Protein AF-0000000066310582 (afdb_homodimer)

Foldseek 3Di:
DEKDFPQAAFPAARDQCCAAPDPPRNHVVKATKMFDDPADPLFAWKKKWKWWCPAPPVRGWTFWIKWLHGRPDGIDHIRNQVPPDDDDPPIAFAAIPVGFGGGGGDDHDPPDKIKIKIKMFGFNDNGDPDHRHDYPVNVVVVSVVTTPDMDIGIHMYD/DDKDFPQAAFPAARDQCCAAPDPPRNHVVKATKMFDDPADPLFAWKKKWKWWCPAPPVRGWTFWIKWLHGRPDGIDHIRNQVPPDDDDPPIAFAAIPVGAGGGGGDDHDPPDKIKIKIKMFGFNDNGDPDHRHDYPVNVVVVSVVTTPDMDIGIHMYD

Radius of gyration: 20.2 Å; Cα contacts (8 Å, |Δi|>4): 880; chains: 2; bounding box: 46×55×43 Å

Nearest PDB structures (foldseek):
  1fjj-assembly1_A-2  TM=1.002E+00  e=4.224E-30  Escherichia coli
  1vi3-assembly1_A  TM=1.002E+00  e=8.107E-30  Escherichia coli
  1fux-assembly1_B  TM=9.644E-01  e=1.696E-20  Escherichia coli
  4beg-assembly1_A  TM=9.653E-01  e=6.332E-18  Mycobacterium tuberculosis H37Rv
  2evv-assembly2_D  TM=7.216E-01  e=2.458E-09  Helicobacter pylori 26695

Structure (mmCIF, N/CA/C/O backbone):
data_AF-0000000066310582-model_v1
#
loop_
_entity.id
_entity.type
_entity.pdbx_description
1 polymer 'UPF0098 protein YbhB'
#
loop_
_atom_site.group_PDB
_atom_site.id
_atom_site.type_symbol
_atom_site.label_atom_id
_atom_site.label_alt_id
_atom_site.label_comp_id
_atom_site.label_asym_id
_atom_site.label_entity_id
_atom_site.label_seq_id
_atom_site.pdbx_PDB_ins_code
_atom_site.Cartn_x
_atom_site.Cartn_y
_atom_site.Cartn_z
_atom_site.occupancy
_atom_site.B_iso_or_equiv
_atom_site.auth_seq_id
_atom_site.auth_comp_id
_atom_site.auth_asym_id
_atom_site.auth_atom_id
_atom_site.pdbx_PDB_model_num
ATOM 1 N N . MET A 1 1 ? 2.07 -17.312 -19.969 1 97.5 1 MET A N 1
ATOM 2 C CA . MET A 1 1 ? 1.484 -17.891 -18.766 1 97.5 1 MET A CA 1
ATOM 3 C C . MET A 1 1 ? -0.035 -17.766 -18.781 1 97.5 1 MET A C 1
ATOM 5 O O . MET A 1 1 ? -0.573 -16.781 -19.312 1 97.5 1 MET A O 1
ATOM 9 N N . LYS A 1 2 ? -0.68 -18.766 -18.297 1 98.19 2 LYS A N 1
ATOM 10 C CA . LYS A 1 2 ? -2.139 -18.797 -18.25 1 98.19 2 LYS A CA 1
ATOM 11 C C . LYS A 1 2 ? -2.629 -19.047 -16.828 1 98.19 2 LYS A C 1
ATOM 13 O O . LYS A 1 2 ? -2.129 -19.938 -16.141 1 98.19 2 LYS A O 1
ATOM 18 N N . LEU A 1 3 ? -3.59 -18.281 -16.391 1 98.88 3 LEU A N 1
ATOM 19 C CA . LEU A 1 3 ? -4.227 -18.438 -15.094 1 98.88 3 LEU A CA 1
ATOM 20 C C . LEU A 1 3 ? -5.703 -18.781 -15.242 1 98.88 3 LEU A C 1
ATOM 22 O O . LEU A 1 3 ? -6.43 -18.109 -15.977 1 98.88 3 LEU A O 1
ATOM 26 N N . ILE A 1 4 ? -6.09 -19.828 -14.641 1 98.75 4 ILE A N 1
ATOM 27 C CA . ILE A 1 4 ? -7.492 -20.234 -14.648 1 98.75 4 ILE A CA 1
ATOM 28 C C . ILE A 1 4 ? -7.965 -20.484 -13.219 1 98.75 4 ILE A C 1
ATOM 30 O O . ILE A 1 4 ? -7.152 -20.547 -12.289 1 98.75 4 ILE A O 1
ATOM 34 N N . SER A 1 5 ? -9.242 -20.641 -13.047 1 98.88 5 SER A N 1
ATOM 35 C CA . SER A 1 5 ? -9.852 -20.891 -11.742 1 98.88 5 SER A CA 1
ATOM 36 C C . SER A 1 5 ? -11.156 -21.656 -11.891 1 98.88 5 SER A C 1
ATOM 38 O O . SER A 1 5 ? -11.898 -21.453 -12.852 1 98.88 5 SER A O 1
ATOM 40 N N . ASN A 1 6 ? -11.375 -22.484 -10.953 1 98.69 6 ASN A N 1
ATOM 41 C CA . ASN A 1 6 ? -12.68 -23.141 -10.883 1 98.69 6 ASN A CA 1
ATOM 42 C C . ASN A 1 6 ? -13.742 -22.188 -10.32 1 98.69 6 ASN A C 1
ATOM 44 O O . ASN A 1 6 ? -14.938 -22.469 -10.422 1 98.69 6 ASN A O 1
ATOM 48 N N . ASP A 1 7 ? -13.32 -21.094 -9.719 1 98.81 7 ASP A N 1
ATOM 49 C CA . ASP A 1 7 ? -14.219 -20.203 -8.984 1 98.81 7 ASP A CA 1
ATOM 50 C C . ASP A 1 7 ? -14.43 -18.891 -9.734 1 98.81 7 ASP A C 1
ATOM 52 O O . ASP A 1 7 ? -15.477 -18.25 -9.609 1 98.81 7 ASP A O 1
ATOM 56 N N . LEU A 1 8 ? -13.422 -18.484 -10.461 1 98.88 8 LEU A N 1
ATOM 57 C CA . LEU A 1 8 ? -13.398 -17.141 -11.031 1 98.88 8 LEU A CA 1
ATOM 58 C C . LEU A 1 8 ? -13.391 -17.203 -12.562 1 98.88 8 LEU A C 1
ATOM 60 O O . LEU A 1 8 ? -12.836 -18.125 -13.148 1 98.88 8 LEU A O 1
ATOM 64 N N . ARG A 1 9 ? -14 -16.234 -13.195 1 98.25 9 ARG A N 1
ATOM 65 C CA . ARG A 1 9 ? -13.898 -15.938 -14.617 1 98.25 9 ARG A CA 1
ATOM 66 C C . ARG A 1 9 ? -13.547 -14.469 -14.836 1 98.25 9 ARG A C 1
ATOM 68 O O . ARG A 1 9 ? -14.117 -13.586 -14.188 1 98.25 9 ARG A O 1
ATOM 75 N N . ASP A 1 10 ? -12.633 -14.273 -15.727 1 98.56 10 ASP A N 1
ATOM 76 C CA . ASP A 1 10 ? -12.148 -12.922 -15.969 1 98.56 10 ASP A CA 1
ATOM 77 C C . ASP A 1 10 ? -13.289 -11.992 -16.375 1 98.56 10 ASP A C 1
ATOM 79 O O . ASP A 1 10 ? -14.039 -12.281 -17.312 1 98.56 10 ASP A O 1
ATOM 83 N N . GLY A 1 11 ? -13.438 -10.961 -15.625 1 98.5 11 GLY A N 1
ATOM 84 C CA . GLY A 1 11 ? -14.438 -9.953 -15.914 1 98.5 11 GLY A CA 1
ATOM 85 C C . GLY A 1 11 ? -15.766 -10.211 -15.227 1 98.5 11 GLY A C 1
ATOM 86 O O . GLY A 1 11 ? -16.641 -9.352 -15.211 1 98.5 11 GLY A O 1
ATOM 87 N N . ASP A 1 12 ? -15.938 -11.359 -14.648 1 98.69 12 ASP A N 1
ATOM 88 C CA . ASP A 1 12 ? -17.219 -11.734 -14.047 1 98.69 12 ASP A CA 1
ATOM 89 C C . ASP A 1 12 ? -17.281 -11.289 -12.594 1 98.69 12 ASP A C 1
ATOM 91 O O . ASP A 1 12 ? -16.297 -10.805 -12.031 1 98.69 12 ASP A O 1
ATOM 95 N N . LYS A 1 13 ? -18.5 -11.438 -12.047 1 98.69 13 LYS A N 1
ATOM 96 C CA . LYS A 1 13 ? -18.719 -11.117 -10.641 1 98.69 13 LYS A CA 1
ATOM 97 C C . LYS A 1 13 ? -17.984 -12.094 -9.727 1 98.69 13 LYS A C 1
ATOM 99 O O . LYS A 1 13 ? -17.984 -13.305 -9.977 1 98.69 13 LYS A O 1
ATOM 104 N N . LEU A 1 14 ? -17.344 -11.562 -8.758 1 98.88 14 LEU A N 1
ATOM 105 C CA . LEU A 1 14 ? -16.75 -12.391 -7.707 1 98.88 14 LEU A CA 1
ATOM 106 C C . LEU A 1 14 ? -17.828 -13.156 -6.945 1 98.88 14 LEU A C 1
ATOM 108 O O . LEU A 1 14 ? -18.75 -12.555 -6.402 1 98.88 14 LEU A O 1
ATOM 112 N N . PRO A 1 15 ? -17.719 -14.484 -6.922 1 98.75 15 PRO A N 1
ATOM 113 C CA . PRO A 1 15 ? -18.688 -15.25 -6.145 1 98.75 15 PRO A CA 1
ATOM 114 C C . PRO A 1 15 ? -18.719 -14.844 -4.672 1 98.75 15 PRO A C 1
ATOM 116 O O . PRO A 1 15 ? -17.672 -14.523 -4.098 1 98.75 15 PRO A O 1
ATOM 119 N N . HIS A 1 16 ? -19.891 -14.938 -4.051 1 98.5 16 HIS A N 1
ATOM 120 C CA . HIS A 1 16 ? -20.125 -14.492 -2.68 1 98.5 16 HIS A CA 1
ATOM 121 C C . HIS A 1 16 ? -19.219 -15.242 -1.701 1 98.5 16 HIS A C 1
ATOM 123 O O . HIS A 1 16 ? -18.828 -14.703 -0.667 1 98.5 16 HIS A O 1
ATOM 129 N N . ARG A 1 17 ? -18.875 -16.438 -2.014 1 98.44 17 ARG A N 1
ATOM 130 C CA . ARG A 1 17 ? -18.016 -17.266 -1.194 1 98.44 17 ARG A CA 1
ATOM 131 C C . ARG A 1 17 ? -16.672 -16.594 -0.947 1 98.44 17 ARG A C 1
ATOM 133 O O . ARG A 1 17 ? -16.031 -16.828 0.08 1 98.44 17 ARG A O 1
ATOM 140 N N . HIS A 1 18 ? -16.219 -15.711 -1.851 1 98.88 18 HIS A N 1
ATOM 141 C CA . HIS A 1 18 ? -14.891 -15.102 -1.791 1 98.88 18 HIS A CA 1
ATOM 142 C C . HIS A 1 18 ? -14.977 -13.656 -1.3 1 98.88 18 HIS A C 1
ATOM 144 O O . HIS A 1 18 ? -13.977 -12.93 -1.321 1 98.88 18 HIS A O 1
ATOM 150 N N . VAL A 1 19 ? -16.156 -13.234 -0.85 1 98.81 19 VAL A N 1
ATOM 151 C CA . VAL A 1 19 ? -16.406 -11.914 -0.284 1 98.81 19 VAL A CA 1
ATOM 152 C C . VAL A 1 19 ? -16.078 -11.922 1.206 1 98.81 19 VAL A C 1
ATOM 154 O O . VAL A 1 19 ? -16.188 -12.953 1.871 1 98.81 19 VAL A O 1
ATOM 157 N N . PHE A 1 20 ? -15.68 -10.797 1.682 1 98.56 20 PHE A N 1
ATOM 158 C CA . PHE A 1 20 ? -15.289 -10.617 3.076 1 98.56 20 PHE A CA 1
ATOM 159 C C . PHE A 1 20 ? -16.453 -10.953 4.008 1 98.56 20 PHE A C 1
ATOM 161 O O . PHE A 1 20 ? -17.609 -10.836 3.627 1 98.56 20 PHE A O 1
ATOM 168 N N . ASN A 1 21 ? -16.062 -11.438 5.219 1 97.88 21 ASN A N 1
ATOM 169 C CA . ASN A 1 21 ? -17.016 -11.641 6.305 1 97.88 21 ASN A CA 1
ATOM 170 C C . ASN A 1 21 ? -16.797 -10.641 7.434 1 97.88 21 ASN A C 1
ATOM 172 O O . ASN A 1 21 ? -16.031 -10.898 8.367 1 97.88 21 ASN A O 1
ATOM 176 N N . GLY A 1 22 ? -17.484 -9.531 7.418 1 95.38 22 GLY A N 1
ATOM 177 C CA . GLY A 1 22 ? -17.328 -8.445 8.367 1 95.38 22 GLY A CA 1
ATOM 178 C C . GLY A 1 22 ? -17.609 -7.082 7.766 1 95.38 22 GLY A C 1
ATOM 179 O O . GLY A 1 22 ? -17.766 -6.957 6.547 1 95.38 22 GLY A O 1
ATOM 180 N N . MET A 1 23 ? -17.688 -6.086 8.633 1 91.56 23 MET A N 1
ATOM 181 C CA . MET A 1 23 ? -17.906 -4.711 8.203 1 91.56 23 MET A CA 1
ATOM 182 C C . MET A 1 23 ? -19.172 -4.594 7.355 1 91.56 23 MET A C 1
ATOM 184 O O . MET A 1 23 ? -19.172 -3.902 6.336 1 91.56 23 MET A O 1
ATOM 188 N N . GLY A 1 24 ? -20.125 -5.434 7.59 1 94.12 24 GLY A N 1
ATOM 189 C CA . GLY A 1 24 ? -21.391 -5.391 6.887 1 94.12 24 GLY A CA 1
ATOM 190 C C . GLY A 1 24 ? -21.5 -6.418 5.773 1 94.12 24 GLY A C 1
ATOM 191 O O . GLY A 1 24 ? -22.562 -6.582 5.168 1 94.12 24 GLY A O 1
ATOM 192 N N . TYR A 1 25 ? -20.406 -7.09 5.48 1 97.38 25 TYR A N 1
ATOM 193 C CA . TYR A 1 25 ? -20.406 -8.141 4.477 1 97.38 25 TYR A CA 1
ATOM 194 C C . TYR A 1 25 ? -20.531 -9.516 5.125 1 97.38 25 TYR A C 1
ATOM 196 O O . TYR A 1 25 ? -20.141 -9.703 6.277 1 97.38 25 TYR A O 1
ATOM 204 N N . ASP A 1 26 ? -21.109 -10.422 4.363 1 97.81 26 ASP A N 1
ATOM 205 C CA . ASP A 1 26 ? -21.422 -11.719 4.949 1 97.81 26 ASP A CA 1
ATOM 206 C C . ASP A 1 26 ? -20.938 -12.867 4.062 1 97.81 26 ASP A C 1
ATOM 208 O O . ASP A 1 26 ? -21.562 -13.922 4.004 1 97.81 26 ASP A O 1
ATOM 212 N N . GLY A 1 27 ? -19.875 -12.672 3.285 1 98.44 27 GLY A N 1
ATOM 213 C CA . GLY A 1 27 ? -19.297 -13.75 2.508 1 98.44 27 GLY A CA 1
ATOM 214 C C . GLY A 1 27 ? -18.609 -14.805 3.363 1 98.44 27 GLY A C 1
ATOM 215 O O . GLY A 1 27 ? -18.594 -14.695 4.59 1 98.44 27 GLY A O 1
ATOM 216 N N . ASP A 1 28 ? -18.031 -15.805 2.775 1 98.62 28 ASP A N 1
ATOM 217 C CA . ASP A 1 28 ? -17.344 -16.859 3.504 1 98.62 28 ASP A CA 1
ATOM 218 C C . ASP A 1 28 ? -15.867 -16.531 3.695 1 98.62 28 ASP A C 1
ATOM 220 O O . ASP A 1 28 ? -15.164 -17.203 4.445 1 98.62 28 ASP A O 1
ATOM 224 N N . ASN A 1 29 ? -15.383 -15.484 3.004 1 98.75 29 ASN A N 1
ATOM 225 C CA . ASN A 1 29 ? -14 -15.023 3.104 1 98.75 29 ASN A CA 1
ATOM 226 C C . ASN A 1 29 ? -13.016 -16.141 2.746 1 98.75 29 ASN A C 1
ATOM 228 O O . ASN A 1 29 ? -11.992 -16.297 3.408 1 98.75 29 ASN A O 1
ATOM 232 N N . ILE A 1 30 ? -13.328 -16.906 1.741 1 98.69 30 ILE A N 1
ATOM 233 C CA . ILE A 1 30 ? -12.508 -18.016 1.304 1 98.69 30 ILE A CA 1
ATOM 234 C C . ILE A 1 30 ? -11.734 -17.641 0.046 1 98.69 30 ILE A C 1
ATOM 236 O O . ILE A 1 30 ? -12.312 -17.125 -0.915 1 98.69 30 ILE A O 1
ATOM 240 N N . SER A 1 31 ? -10.398 -17.828 0.095 1 98.94 31 SER A N 1
ATOM 241 C CA . SER A 1 31 ? -9.625 -17.531 -1.106 1 98.94 31 SER A CA 1
ATOM 242 C C . SER A 1 31 ? -10.016 -18.469 -2.254 1 98.94 31 SER A C 1
ATOM 244 O O . SER A 1 31 ? -10.32 -19.641 -2.033 1 98.94 31 SER A O 1
ATOM 246 N N . PRO A 1 32 ? -10.008 -17.969 -3.445 1 98.94 32 PRO A N 1
ATOM 247 C CA . PRO A 1 32 ? -10.438 -18.781 -4.586 1 98.94 32 PRO A CA 1
ATOM 248 C C . PRO A 1 32 ? -9.375 -19.781 -5.035 1 98.94 32 PRO A C 1
ATOM 250 O O . PRO A 1 32 ? -8.203 -19.656 -4.664 1 98.94 32 PRO A O 1
ATOM 253 N N . HIS A 1 33 ? -9.883 -20.812 -5.699 1 98.94 33 HIS A N 1
ATOM 254 C CA . HIS A 1 33 ? -9.008 -21.703 -6.453 1 98.94 33 HIS A CA 1
ATOM 255 C C . HIS A 1 33 ? -8.281 -20.953 -7.566 1 98.94 33 HIS A C 1
ATOM 257 O O . HIS A 1 33 ? -8.898 -20.172 -8.297 1 98.94 33 HIS A O 1
ATOM 263 N N . LEU A 1 34 ? -6.996 -21.141 -7.68 1 98.94 34 LEU A N 1
ATOM 264 C CA . LEU A 1 34 ? -6.184 -20.625 -8.773 1 98.94 34 LEU A CA 1
ATOM 265 C C . LEU A 1 34 ? -5.254 -21.703 -9.32 1 98.94 34 LEU A C 1
ATOM 267 O O . LEU A 1 34 ? -4.605 -22.422 -8.555 1 98.94 34 LEU A O 1
ATOM 271 N N . ALA A 1 35 ? -5.188 -21.812 -10.625 1 98.94 35 ALA A N 1
ATOM 272 C CA . ALA A 1 35 ? -4.27 -22.734 -11.289 1 98.94 35 ALA A CA 1
ATOM 273 C C . ALA A 1 35 ? -3.615 -22.078 -12.5 1 98.94 35 ALA A C 1
ATOM 275 O O . ALA A 1 35 ? -4.227 -21.25 -13.172 1 98.94 35 ALA A O 1
ATOM 276 N N . TRP A 1 36 ? -2.426 -22.469 -12.758 1 98.88 36 TRP A N 1
ATOM 277 C CA . TRP A 1 36 ? -1.732 -21.844 -13.883 1 98.88 36 TRP A CA 1
ATOM 278 C C . TRP A 1 36 ? -0.856 -22.844 -14.609 1 98.88 36 TRP A C 1
ATOM 280 O O . TRP A 1 36 ? -0.525 -23.906 -14.062 1 98.88 36 TRP A O 1
ATOM 290 N N . ASP A 1 37 ? -0.577 -22.5 -15.812 1 98 37 ASP A N 1
ATOM 291 C CA . ASP A 1 37 ? 0.273 -23.312 -16.688 1 98 37 ASP A CA 1
ATOM 292 C C . ASP A 1 37 ? 1.042 -22.438 -17.672 1 98 37 ASP A C 1
ATOM 294 O O . ASP A 1 37 ? 1.062 -21.219 -17.547 1 98 37 ASP A O 1
ATOM 298 N N . ASP A 1 38 ? 1.817 -23.109 -18.609 1 98.19 38 ASP A N 1
ATOM 299 C CA . ASP A 1 38 ? 2.631 -22.406 -19.594 1 98.19 38 ASP A CA 1
ATOM 300 C C . ASP A 1 38 ? 3.609 -21.453 -18.922 1 98.19 38 ASP A C 1
ATOM 302 O O . ASP A 1 38 ? 3.717 -20.281 -19.328 1 98.19 38 ASP A O 1
ATOM 306 N N . VAL A 1 39 ? 4.246 -21.984 -17.953 1 97.94 39 VAL A N 1
ATOM 307 C CA . VAL A 1 39 ? 5.191 -21.203 -17.156 1 97.94 39 VAL A CA 1
ATOM 308 C C . VAL A 1 39 ? 6.484 -21 -17.938 1 97.94 39 VAL A C 1
ATOM 310 O O . VAL A 1 39 ? 6.969 -21.922 -18.609 1 97.94 39 VAL A O 1
ATOM 313 N N . PRO A 1 40 ? 7.02 -19.781 -17.891 1 98.38 40 PRO A N 1
ATOM 314 C CA . PRO A 1 40 ? 8.242 -19.547 -18.672 1 98.38 40 PRO A CA 1
ATOM 315 C C . PRO A 1 40 ? 9.438 -20.344 -18.141 1 98.38 40 PRO A C 1
ATOM 317 O O . PRO A 1 40 ? 9.523 -20.609 -16.953 1 98.38 40 PRO A O 1
ATOM 320 N N . ALA A 1 41 ? 10.328 -20.609 -19.062 1 98.31 41 ALA A N 1
ATOM 321 C CA . ALA A 1 41 ? 11.594 -21.219 -18.672 1 98.31 41 ALA A CA 1
ATOM 322 C C . ALA A 1 41 ? 12.344 -20.328 -17.688 1 98.31 41 ALA A C 1
ATOM 324 O O . ALA A 1 41 ? 12.32 -19.094 -17.797 1 98.31 41 ALA A O 1
ATOM 325 N N . GLY A 1 42 ? 12.984 -20.938 -16.734 1 98.69 42 GLY A N 1
ATOM 326 C CA . GLY A 1 42 ? 13.797 -20.188 -15.781 1 98.69 42 GLY A CA 1
ATOM 327 C C . GLY A 1 42 ? 13.055 -19.828 -14.508 1 98.69 42 GLY A C 1
ATOM 328 O O . GLY A 1 42 ? 13.641 -19.281 -13.57 1 98.69 42 GLY A O 1
ATOM 329 N N . THR A 1 43 ? 11.711 -20.234 -14.469 1 98.81 43 THR A N 1
ATOM 330 C CA . THR A 1 43 ? 10.93 -19.953 -13.266 1 98.81 43 THR A CA 1
ATOM 331 C C . THR A 1 43 ? 11.492 -20.703 -12.062 1 98.81 43 THR A C 1
ATOM 333 O O . THR A 1 43 ? 11.703 -21.922 -12.133 1 98.81 43 THR A O 1
ATOM 336 N N . LYS A 1 44 ? 11.641 -19.906 -10.938 1 98.88 44 LYS A N 1
ATOM 337 C CA . LYS A 1 44 ? 12.195 -20.516 -9.734 1 98.88 44 LYS A CA 1
ATOM 338 C C . LYS A 1 44 ? 11.227 -20.406 -8.562 1 98.88 44 LYS A C 1
ATOM 340 O O . LYS A 1 44 ? 11.359 -21.125 -7.566 1 98.88 44 LYS A O 1
ATOM 345 N N . SER A 1 45 ? 10.344 -19.547 -8.609 1 98.88 45 SER A N 1
ATOM 346 C CA . SER A 1 45 ? 9.289 -19.422 -7.609 1 98.88 45 SER A CA 1
ATOM 347 C C . SER A 1 45 ? 8.109 -18.625 -8.164 1 98.88 45 SER A C 1
ATOM 349 O O . SER A 1 45 ? 8.172 -18.094 -9.273 1 98.88 45 SER A O 1
ATOM 351 N N . PHE A 1 46 ? 6.984 -18.578 -7.457 1 98.94 46 PHE A N 1
ATOM 352 C CA . PHE A 1 46 ? 5.824 -17.781 -7.816 1 98.94 46 PHE A CA 1
ATOM 353 C C . PHE A 1 46 ? 5.422 -16.859 -6.672 1 98.94 46 PHE A C 1
ATOM 355 O O . PHE A 1 46 ? 5.68 -17.156 -5.508 1 98.94 46 PHE A O 1
ATOM 362 N N . VAL A 1 47 ? 4.836 -15.789 -7.004 1 98.94 47 VAL A N 1
ATOM 363 C CA . VAL A 1 47 ? 4.078 -14.906 -6.117 1 98.94 47 VAL A CA 1
ATOM 364 C C . VAL A 1 47 ? 2.623 -14.844 -6.574 1 98.94 47 VAL A C 1
ATOM 366 O O . VAL A 1 47 ? 2.348 -14.758 -7.773 1 98.94 47 VAL A O 1
ATOM 369 N N . VAL A 1 48 ? 1.731 -14.953 -5.645 1 99 48 VAL A N 1
ATOM 370 C CA . VAL A 1 48 ? 0.313 -14.75 -5.926 1 99 48 VAL A CA 1
ATOM 371 C C . VAL A 1 48 ? -0.21 -13.562 -5.125 1 99 48 VAL A C 1
ATOM 373 O O . VAL A 1 48 ? 0.091 -13.43 -3.936 1 99 48 VAL A O 1
ATOM 376 N N . THR A 1 49 ? -0.96 -12.695 -5.777 1 98.94 49 THR A N 1
ATOM 377 C CA . THR A 1 49 ? -1.513 -11.523 -5.109 1 98.94 49 THR A CA 1
ATOM 378 C C . THR A 1 49 ? -2.986 -11.344 -5.461 1 98.94 49 THR A C 1
ATOM 380 O O . THR A 1 49 ? -3.465 -11.898 -6.453 1 98.94 49 THR A O 1
ATOM 383 N N . CYS A 1 50 ? -3.684 -10.695 -4.645 1 99 50 CYS A N 1
ATOM 384 C CA . CYS A 1 50 ? -4.965 -10.07 -4.945 1 99 50 CYS A CA 1
ATOM 385 C C . CYS A 1 50 ? -4.945 -8.586 -4.598 1 99 50 CYS A C 1
ATOM 387 O O . CYS A 1 50 ? -4.734 -8.219 -3.443 1 99 50 CYS A O 1
ATOM 389 N N . TYR A 1 51 ? -5.168 -7.785 -5.57 1 98.94 51 TYR A N 1
ATOM 390 C CA . TYR A 1 51 ? -5.031 -6.34 -5.426 1 98.94 51 TYR A CA 1
ATOM 391 C C . TYR A 1 51 ? -6.281 -5.625 -5.93 1 98.94 51 TYR A C 1
ATOM 393 O O . TYR A 1 51 ? -6.828 -5.984 -6.977 1 98.94 51 TYR A O 1
ATOM 401 N N . ASP A 1 52 ? -6.844 -4.695 -5.137 1 98.94 52 ASP A N 1
ATOM 402 C CA . ASP A 1 52 ? -7.961 -3.811 -5.453 1 98.94 52 ASP A CA 1
ATOM 403 C C . ASP A 1 52 ? -7.465 -2.398 -5.77 1 98.94 52 ASP A C 1
ATOM 405 O O . A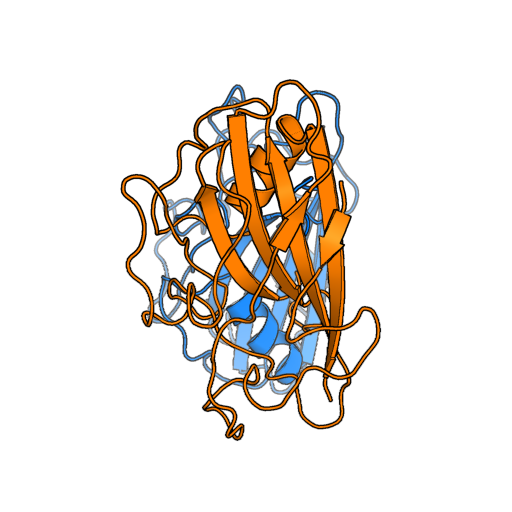SP A 1 52 ? -7.23 -1.601 -4.859 1 98.94 52 ASP A O 1
ATOM 409 N N . PRO A 1 53 ? -7.254 -2.064 -7.062 1 98.81 53 PRO A N 1
ATOM 410 C CA . PRO A 1 53 ? -6.75 -0.733 -7.406 1 98.81 53 PRO A CA 1
ATOM 411 C C . PRO A 1 53 ? -7.793 0.364 -7.199 1 98.81 53 PRO A C 1
ATOM 413 O O . PRO A 1 53 ? -7.465 1.551 -7.246 1 98.81 53 PRO A O 1
ATOM 416 N N . ASP A 1 54 ? -9.023 0.004 -6.938 1 98.81 54 ASP A N 1
ATOM 417 C CA . ASP A 1 54 ? -10.125 0.96 -6.902 1 98.81 54 ASP A CA 1
ATOM 418 C C . ASP A 1 54 ? -10.398 1.434 -5.477 1 98.81 54 ASP A C 1
ATOM 420 O O . ASP A 1 54 ? -11.219 2.328 -5.262 1 98.81 54 ASP A O 1
ATOM 424 N N . ALA A 1 55 ? -9.758 0.757 -4.469 1 98.75 55 ALA A N 1
ATOM 425 C CA . ALA A 1 55 ? -9.945 1.228 -3.1 1 98.75 55 ALA A CA 1
ATOM 426 C C . ALA A 1 55 ? -9.562 2.697 -2.967 1 98.75 55 ALA A C 1
ATOM 428 O O . ALA A 1 55 ? -8.516 3.119 -3.459 1 98.75 55 ALA A O 1
ATOM 429 N N . PRO A 1 56 ? -10.414 3.502 -2.354 1 98.44 56 PRO A N 1
ATOM 430 C CA . PRO A 1 56 ? -10.156 4.941 -2.25 1 98.44 56 PRO A CA 1
ATOM 431 C C . PRO A 1 56 ? -9.172 5.285 -1.136 1 98.44 56 PRO A C 1
ATOM 433 O O . PRO A 1 56 ? -9.539 5.941 -0.16 1 98.44 56 PRO A O 1
ATOM 436 N N . THR A 1 57 ? -7.926 4.926 -1.313 1 98.75 57 THR A N 1
ATOM 437 C CA . THR A 1 57 ? -6.941 5.016 -0.24 1 98.75 57 THR A CA 1
ATOM 438 C C . THR A 1 57 ? -5.727 5.82 -0.687 1 98.75 57 THR A C 1
ATOM 440 O O . THR A 1 57 ? -4.844 6.117 0.119 1 98.75 57 THR A O 1
ATOM 443 N N . GLY A 1 58 ? -5.656 6.066 -2.004 1 98.31 58 GLY A N 1
ATOM 444 C CA . GLY A 1 58 ? -4.477 6.691 -2.58 1 98.31 58 GLY A CA 1
ATOM 445 C C . GLY A 1 58 ? -3.486 5.695 -3.146 1 98.31 58 GLY A C 1
ATOM 446 O O . GLY A 1 58 ? -2.648 6.047 -3.979 1 98.31 58 GLY A O 1
ATOM 447 N N . SER A 1 59 ? -3.582 4.406 -2.697 1 98.88 59 SER A N 1
ATOM 448 C CA . SER A 1 59 ? -2.607 3.424 -3.16 1 98.88 59 SER A CA 1
ATOM 449 C C . SER A 1 59 ? -3.27 2.08 -3.443 1 98.88 59 SER A C 1
ATOM 451 O O . SER A 1 59 ? -2.594 1.051 -3.512 1 98.88 59 SER A O 1
ATOM 453 N N . GLY A 1 60 ? -4.578 2.049 -3.525 1 98.88 60 GLY A N 1
ATOM 454 C CA . GLY A 1 60 ? -5.266 0.772 -3.639 1 98.88 60 GLY A CA 1
ATOM 455 C C . GLY A 1 60 ? -5.266 -0.021 -2.346 1 98.88 60 GLY A C 1
ATOM 456 O O . GLY A 1 60 ? -5.145 0.55 -1.261 1 98.88 60 GLY A O 1
ATOM 457 N N . TRP A 1 61 ? -5.59 -1.369 -2.439 1 98.94 61 TRP A N 1
ATOM 458 C CA . TRP A 1 61 ? -5.699 -2.236 -1.27 1 98.94 61 TRP A CA 1
ATOM 459 C C . TRP A 1 61 ? -5.227 -3.648 -1.593 1 98.94 61 TRP A C 1
ATOM 461 O O . TRP A 1 61 ? -5.77 -4.305 -2.486 1 98.94 61 TRP A O 1
ATOM 471 N N . TRP A 1 62 ? -4.18 -4.07 -0.939 1 98.94 62 TRP A N 1
ATOM 472 C CA . TRP A 1 62 ? -3.721 -5.449 -1.07 1 98.94 62 TRP A CA 1
ATOM 473 C C . TRP A 1 62 ? -4.57 -6.387 -0.216 1 98.94 62 TRP A C 1
ATOM 475 O O . TRP A 1 62 ? -4.609 -6.254 1.009 1 98.94 62 TRP A O 1
ATOM 485 N N . HIS A 1 63 ? -5.219 -7.387 -0.848 1 98.94 63 HIS A N 1
ATOM 486 C CA . HIS A 1 63 ? -6.129 -8.312 -0.179 1 98.94 63 HIS A CA 1
ATOM 487 C C . HIS A 1 63 ? -5.426 -9.617 0.163 1 98.94 63 HIS A C 1
ATOM 489 O O . HIS A 1 63 ? -5.852 -10.336 1.07 1 98.94 63 HIS A O 1
ATOM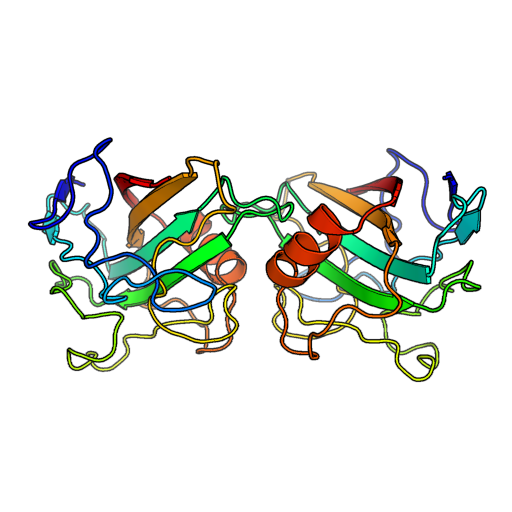 495 N N . TRP A 1 64 ? -4.383 -9.883 -0.615 1 98.94 64 TRP A N 1
ATOM 496 C CA . TRP A 1 64 ? -3.721 -11.18 -0.498 1 98.94 64 TRP A CA 1
ATOM 497 C C . TRP A 1 64 ? -2.328 -11.133 -1.12 1 98.94 64 TRP A C 1
ATOM 499 O O . TRP A 1 64 ? -2.137 -10.547 -2.188 1 98.94 64 TRP A O 1
ATOM 509 N N . VAL A 1 65 ? -1.32 -11.68 -0.449 1 98.94 65 VAL A N 1
ATOM 510 C CA . VAL A 1 65 ? 0.034 -11.797 -0.979 1 98.94 65 VAL A CA 1
ATOM 511 C C . VAL A 1 65 ? 0.667 -13.102 -0.51 1 98.94 65 VAL A C 1
ATOM 513 O O . VAL A 1 65 ? 0.814 -13.328 0.692 1 98.94 65 VAL A O 1
ATOM 516 N N . VAL A 1 66 ? 1.013 -13.938 -1.368 1 98.94 66 VAL A N 1
ATOM 517 C CA . VAL A 1 66 ? 1.726 -15.18 -1.102 1 98.94 66 VAL A CA 1
ATOM 518 C C . VAL A 1 66 ? 3.061 -15.18 -1.842 1 98.94 66 VAL A C 1
ATOM 520 O O . VAL A 1 66 ? 3.111 -14.914 -3.045 1 98.94 66 VAL A O 1
ATOM 523 N N . VAL A 1 67 ? 4.137 -15.477 -1.151 1 98.94 67 VAL A N 1
ATOM 524 C CA . VAL A 1 67 ? 5.453 -15.445 -1.784 1 98.94 67 VAL A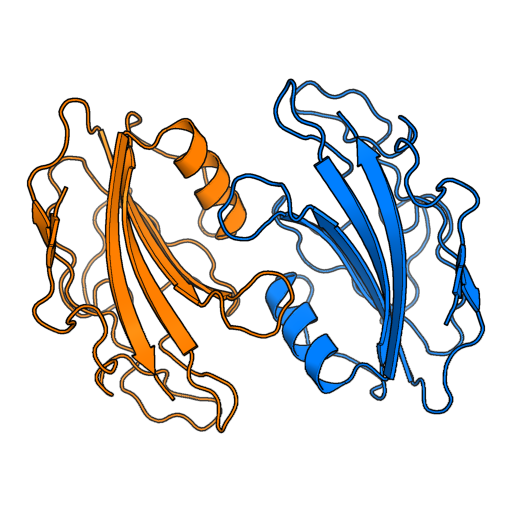 CA 1
ATOM 525 C C . VAL A 1 67 ? 6.152 -16.797 -1.589 1 98.94 67 VAL A C 1
ATOM 527 O O . VAL A 1 67 ? 5.738 -17.594 -0.75 1 98.94 67 VAL A O 1
ATOM 530 N N . ASN A 1 68 ? 7.129 -17 -2.375 1 98.88 68 ASN A N 1
ATOM 531 C CA . ASN A 1 68 ? 8.055 -18.125 -2.26 1 98.88 68 ASN A CA 1
ATOM 532 C C . ASN A 1 68 ? 7.344 -19.453 -2.496 1 98.88 68 ASN A C 1
ATOM 534 O O . ASN A 1 68 ? 7.652 -20.453 -1.842 1 98.88 68 ASN A O 1
ATOM 538 N N . LEU A 1 69 ? 6.309 -19.438 -3.361 1 98.81 69 LEU A N 1
ATOM 539 C CA . LEU A 1 69 ? 5.758 -20.688 -3.855 1 98.81 69 LEU A CA 1
ATOM 540 C C . LEU A 1 69 ? 6.773 -21.438 -4.719 1 98.81 69 LEU A C 1
ATOM 542 O O . LEU A 1 69 ? 7.336 -20.859 -5.652 1 98.81 69 LEU A O 1
ATOM 546 N N . PRO A 1 70 ? 6.973 -22.703 -4.461 1 98.5 70 PRO A N 1
ATOM 547 C CA . PRO A 1 70 ? 7.984 -23.438 -5.215 1 98.5 70 PRO A CA 1
ATOM 548 C C . PRO A 1 70 ? 7.707 -23.453 -6.715 1 98.5 70 PRO A C 1
ATOM 550 O O . PRO A 1 70 ? 6.555 -23.328 -7.137 1 98.5 70 PRO A O 1
ATOM 553 N N . ALA A 1 71 ? 8.727 -23.688 -7.535 1 97.88 71 ALA A N 1
ATOM 554 C CA . ALA A 1 71 ? 8.68 -23.594 -8.992 1 97.88 71 ALA A CA 1
ATOM 555 C C . ALA A 1 71 ? 7.734 -24.641 -9.57 1 97.88 71 ALA A C 1
ATOM 557 O O . ALA A 1 71 ? 7.25 -24.5 -10.695 1 97.88 71 ALA A O 1
ATOM 558 N N . ASP A 1 72 ? 7.508 -25.719 -8.844 1 97.75 72 ASP A N 1
ATOM 559 C CA . ASP A 1 72 ? 6.672 -26.781 -9.375 1 97.75 72 ASP A CA 1
ATOM 560 C C . ASP A 1 72 ? 5.215 -26.609 -8.945 1 97.75 72 ASP A C 1
ATOM 562 O O . ASP A 1 72 ? 4.352 -27.406 -9.32 1 97.75 72 ASP A O 1
ATOM 566 N N . THR A 1 73 ? 4.961 -25.578 -8.148 1 98.31 73 THR A N 1
ATOM 567 C CA . THR A 1 73 ? 3.576 -25.281 -7.789 1 98.31 73 THR A CA 1
ATOM 568 C C . THR A 1 73 ? 2.764 -24.906 -9.023 1 98.31 73 THR A C 1
ATOM 570 O O . THR A 1 73 ? 3.229 -24.141 -9.867 1 98.31 73 THR A O 1
ATOM 573 N N . ARG A 1 74 ? 1.512 -25.422 -9.102 1 98.56 74 ARG A N 1
ATOM 574 C CA . ARG A 1 74 ? 0.676 -25.094 -10.25 1 98.56 74 ARG A CA 1
ATOM 575 C C . ARG A 1 74 ? -0.747 -24.766 -9.82 1 98.56 74 ARG A C 1
ATOM 577 O O . ARG A 1 74 ? -1.583 -24.391 -10.648 1 98.56 74 ARG A O 1
ATOM 584 N N . VAL A 1 75 ? -0.936 -24.953 -8.539 1 98.69 75 VAL A N 1
ATOM 585 C CA . VAL A 1 75 ? -2.305 -24.75 -8.07 1 98.69 75 VAL A CA 1
ATOM 586 C C . VAL A 1 75 ? -2.295 -24.219 -6.637 1 98.69 75 VAL A C 1
ATOM 588 O O . VAL A 1 75 ? -1.477 -24.656 -5.82 1 98.69 75 VAL A O 1
ATOM 591 N N . LEU A 1 76 ? -3.111 -23.25 -6.305 1 98.81 76 LEU A N 1
ATOM 592 C CA . LEU A 1 76 ? -3.586 -22.953 -4.961 1 98.81 76 LEU A CA 1
ATOM 593 C C . LEU A 1 76 ? -5.043 -23.359 -4.793 1 98.81 76 LEU A C 1
ATOM 595 O O . LEU A 1 76 ? -5.938 -22.766 -5.395 1 98.81 76 LEU A O 1
ATOM 599 N N . PRO A 1 77 ? -5.25 -24.422 -4.016 1 98.69 77 PRO A N 1
ATOM 600 C CA . PRO A 1 77 ? -6.641 -24.828 -3.816 1 98.69 77 PRO A CA 1
ATOM 601 C C . PRO A 1 77 ? -7.477 -23.766 -3.111 1 98.69 77 PRO A C 1
ATOM 603 O O . PRO A 1 77 ? -6.926 -22.875 -2.459 1 98.69 77 PRO A O 1
ATOM 606 N N . GLN A 1 78 ? -8.844 -23.859 -3.383 1 98.62 78 GLN A N 1
ATOM 607 C CA . GLN A 1 78 ? -9.75 -23 -2.643 1 98.62 78 GLN A CA 1
ATOM 608 C C . GLN A 1 78 ? -9.477 -23.062 -1.144 1 98.62 78 GLN A C 1
ATOM 610 O O . GLN A 1 78 ? -9.328 -24.156 -0.584 1 98.62 78 GLN A O 1
ATOM 615 N N . GLY A 1 79 ? -9.344 -21.922 -0.481 1 98.5 79 GLY A N 1
ATOM 616 C CA . GLY A 1 79 ? -9.125 -21.875 0.956 1 98.5 79 GLY A CA 1
ATOM 617 C C . GLY A 1 79 ? -7.656 -21.828 1.334 1 98.5 79 GLY A C 1
ATOM 618 O O . GLY A 1 79 ? -7.316 -21.75 2.518 1 98.5 79 GLY A O 1
ATOM 619 N N . PHE A 1 80 ? -6.75 -21.828 0.324 1 98.56 80 PHE A N 1
ATOM 620 C CA . PHE A 1 80 ? -5.316 -21.781 0.592 1 98.56 80 PHE A CA 1
ATOM 621 C C . PHE A 1 80 ? -4.965 -20.578 1.461 1 98.56 80 PHE A C 1
ATOM 623 O O . PHE A 1 80 ? -4.23 -20.703 2.443 1 98.56 80 PHE A O 1
ATOM 630 N N . GLY A 1 81 ? -5.523 -19.406 1.108 1 98.31 81 GLY A N 1
ATOM 631 C CA . GLY A 1 81 ? -5.227 -18.172 1.812 1 98.31 81 GLY A CA 1
ATOM 632 C C . GLY A 1 81 ? -6.086 -17.953 3.043 1 98.31 81 GLY A C 1
ATOM 633 O O . GLY A 1 81 ? -6.023 -16.906 3.678 1 98.31 81 GLY A O 1
ATOM 634 N N . SER A 1 82 ? -6.934 -18.891 3.428 1 97.75 82 SER A N 1
ATOM 635 C CA . SER A 1 82 ? -7.922 -18.734 4.488 1 97.75 82 SER A CA 1
ATOM 636 C C . SER A 1 82 ? -7.699 -19.734 5.613 1 97.75 82 SER A C 1
ATOM 638 O O . SER A 1 82 ? -8.602 -19.984 6.418 1 97.75 82 SER A O 1
ATOM 640 N N . GLY A 1 83 ? -6.555 -20.375 5.59 1 94.75 83 GLY A N 1
ATOM 641 C CA . GLY A 1 83 ? -6.18 -21.266 6.664 1 94.75 83 GLY A CA 1
ATOM 642 C C . GLY A 1 83 ? -6.848 -22.625 6.562 1 94.75 83 GLY A C 1
ATOM 643 O O . GLY A 1 83 ? -6.898 -23.375 7.539 1 94.75 83 GLY A O 1
ATOM 644 N N . LEU A 1 84 ? -7.336 -22.906 5.441 1 95.25 84 LEU A N 1
ATOM 645 C CA . LEU A 1 84 ? -8.062 -24.156 5.285 1 95.25 84 LEU A CA 1
ATOM 646 C C . LEU A 1 84 ? -7.172 -25.234 4.672 1 95.25 84 LEU A C 1
ATOM 648 O O . LEU A 1 84 ? -7.57 -26.391 4.578 1 95.25 84 LEU A O 1
ATOM 652 N N . VAL A 1 85 ? -6.043 -24.828 4.191 1 93.69 85 VAL A N 1
ATOM 653 C CA . VAL A 1 85 ? -5.062 -25.734 3.6 1 93.69 85 VAL A CA 1
ATOM 654 C C . VAL A 1 85 ? -3.703 -25.531 4.262 1 93.69 85 VAL A C 1
ATOM 656 O O . VAL A 1 85 ? -3.332 -24.406 4.594 1 93.69 85 VAL A O 1
ATOM 659 N N . ALA A 1 86 ? -3 -26.641 4.414 1 93.19 86 ALA A N 1
ATOM 660 C CA . ALA A 1 86 ? -1.657 -26.531 4.98 1 93.19 86 ALA A CA 1
ATOM 661 C C . ALA A 1 86 ? -0.724 -25.781 4.039 1 93.19 86 ALA A C 1
ATOM 663 O O . ALA A 1 86 ? -0.714 -26.031 2.832 1 93.19 86 ALA A O 1
ATOM 664 N N . MET A 1 87 ? -0.032 -24.859 4.574 1 93.62 87 MET A N 1
ATOM 665 C CA . MET A 1 87 ? 0.945 -24.109 3.795 1 93.62 87 MET A CA 1
ATOM 666 C C . MET A 1 87 ? 2.24 -24.891 3.635 1 93.62 87 MET A C 1
ATOM 668 O O . MET A 1 87 ? 2.793 -25.391 4.617 1 93.62 87 MET A O 1
ATOM 672 N N . PRO A 1 88 ? 2.697 -25.031 2.461 1 94.56 88 PRO A N 1
ATOM 673 C CA . PRO A 1 88 ? 3.98 -25.719 2.289 1 94.56 88 PRO A CA 1
ATOM 674 C C . PRO A 1 88 ? 5.129 -25 3.002 1 94.56 88 PRO A C 1
ATOM 676 O O . PRO A 1 88 ? 5.066 -23.797 3.225 1 94.56 88 PRO A O 1
ATOM 679 N N . ASP A 1 89 ? 6.148 -25.812 3.318 1 94.5 89 ASP A N 1
ATOM 680 C CA . ASP A 1 89 ? 7.328 -25.25 3.959 1 94.5 89 ASP A CA 1
ATOM 681 C C . ASP A 1 89 ? 7.957 -24.156 3.088 1 94.5 89 ASP A C 1
ATOM 683 O O . ASP A 1 89 ? 8.078 -24.328 1.871 1 94.5 89 ASP A O 1
ATOM 687 N N . GLY A 1 90 ? 8.273 -23.062 3.738 1 96.5 90 GLY A N 1
ATOM 688 C CA . GLY A 1 90 ? 9 -22 3.043 1 96.5 90 GLY A CA 1
ATOM 689 C C . GLY A 1 90 ? 8.078 -20.984 2.396 1 96.5 90 GLY A C 1
ATOM 690 O O . GLY A 1 90 ? 8.516 -19.875 2.064 1 96.5 90 GLY A O 1
ATOM 691 N N . VAL A 1 91 ? 6.848 -21.406 2.107 1 98.31 91 VAL A N 1
ATOM 692 C CA . VAL A 1 91 ? 5.863 -20.469 1.559 1 98.31 91 VAL A CA 1
ATOM 693 C C . VAL A 1 91 ? 5.406 -19.5 2.643 1 98.31 91 VAL A C 1
ATOM 695 O O . VAL A 1 91 ? 5.246 -19.891 3.805 1 98.31 91 VAL A O 1
ATOM 698 N N . LEU A 1 92 ? 5.254 -18.25 2.24 1 97.81 92 LEU A N 1
ATOM 699 C CA . LEU A 1 92 ? 4.887 -17.219 3.197 1 97.81 92 LEU A CA 1
ATOM 700 C C . LEU A 1 92 ? 3.725 -16.375 2.674 1 97.81 92 LEU A C 1
ATOM 702 O O . LEU A 1 92 ? 3.689 -16.031 1.492 1 97.81 92 LEU A O 1
ATOM 706 N N . GLN A 1 93 ? 2.732 -16.156 3.525 1 98.69 93 GLN A N 1
ATOM 707 C CA . GLN A 1 93 ? 1.791 -15.062 3.301 1 98.69 93 GLN A CA 1
ATOM 708 C C . GLN A 1 93 ? 2.207 -13.812 4.07 1 98.69 93 GLN A C 1
ATOM 710 O O . GLN A 1 93 ? 2.592 -13.898 5.238 1 98.69 93 GLN A O 1
ATOM 715 N N . THR A 1 94 ? 2.227 -12.672 3.35 1 98.69 94 THR A N 1
ATOM 716 C CA . THR A 1 94 ? 2.67 -11.445 4.008 1 98.69 94 THR A CA 1
ATOM 717 C C . THR A 1 94 ? 1.479 -10.57 4.375 1 98.69 94 THR A C 1
ATOM 719 O O . THR A 1 94 ? 0.334 -10.898 4.055 1 98.69 94 THR A O 1
ATOM 722 N N . ARG A 1 95 ? 1.798 -9.555 5.105 1 98.25 95 ARG A N 1
ATOM 723 C CA . ARG A 1 95 ? 0.767 -8.664 5.625 1 98.25 95 ARG A CA 1
ATOM 724 C C . ARG A 1 95 ? 0.023 -7.961 4.492 1 98.25 95 ARG A C 1
ATOM 726 O O . ARG A 1 95 ? 0.635 -7.543 3.508 1 98.25 95 ARG A O 1
ATOM 733 N N . THR A 1 96 ? -1.307 -7.871 4.625 1 98.56 96 THR A N 1
ATOM 734 C CA . THR A 1 96 ? -2.152 -7.117 3.703 1 98.56 96 THR A CA 1
ATOM 735 C C . THR A 1 96 ? -2.535 -5.766 4.301 1 98.56 96 THR A C 1
ATOM 737 O O . THR A 1 96 ? -2.07 -5.406 5.383 1 98.56 96 THR A O 1
ATOM 740 N N . ASP A 1 97 ? -3.34 -5.016 3.596 1 98.69 97 ASP A N 1
ATOM 741 C CA . ASP A 1 97 ? -3.754 -3.707 4.098 1 98.69 97 ASP A CA 1
ATOM 742 C C . ASP A 1 97 ? -4.844 -3.848 5.16 1 98.69 97 ASP A C 1
ATOM 744 O O . ASP A 1 97 ? -5.223 -2.865 5.801 1 98.69 97 ASP A O 1
ATOM 748 N N . PHE A 1 98 ? -5.266 -5.133 5.473 1 97.62 98 PHE A N 1
ATOM 749 C CA . PHE A 1 98 ? -6.137 -5.391 6.613 1 97.62 98 PHE A CA 1
ATOM 750 C C . PHE A 1 98 ? -5.332 -5.43 7.906 1 97.62 98 PHE A C 1
ATOM 752 O O . PHE A 1 98 ? -5.902 -5.367 9 1 97.62 98 PHE A O 1
ATOM 759 N N . GLY A 1 99 ? -3.986 -5.543 7.777 1 97.25 99 GLY A N 1
ATOM 760 C CA . GLY A 1 99 ? -3.141 -5.566 8.961 1 97.25 99 GLY A CA 1
ATOM 761 C C . GLY A 1 99 ? -2.811 -6.969 9.43 1 97.25 99 GLY A C 1
ATOM 762 O O . GLY A 1 99 ? -2.291 -7.152 10.539 1 97.25 99 GLY A O 1
ATOM 763 N N . LYS A 1 100 ? -3.094 -7.902 8.633 1 97.25 100 LYS A N 1
ATOM 764 C CA . LYS A 1 100 ? -2.82 -9.305 8.938 1 97.25 100 LYS A CA 1
ATOM 765 C C . LYS A 1 100 ? -2.463 -10.078 7.676 1 97.25 100 LYS A C 1
ATOM 767 O O . LYS A 1 100 ? -2.621 -9.57 6.562 1 97.25 100 LYS A O 1
ATOM 772 N N . THR A 1 101 ? -1.952 -11.297 7.875 1 98.12 101 THR A N 1
ATOM 773 C CA . THR A 1 101 ? -1.633 -12.164 6.742 1 98.12 101 THR A CA 1
ATOM 774 C C . THR A 1 101 ? -2.873 -12.922 6.273 1 98.12 101 THR A C 1
ATOM 776 O O . THR A 1 101 ? -3.867 -13 7 1 98.12 101 THR A O 1
ATOM 779 N N . GLY A 1 102 ? -2.805 -13.398 5.066 1 98.31 102 GLY A N 1
ATOM 780 C CA . GLY A 1 102 ? -3.881 -14.219 4.523 1 98.31 102 GLY A CA 1
ATOM 781 C C . GLY A 1 102 ? -4.816 -13.438 3.615 1 98.31 102 GLY A C 1
ATOM 782 O O . GLY A 1 102 ? -4.598 -12.258 3.357 1 98.31 102 GLY A O 1
ATOM 783 N N . TYR A 1 103 ? -5.801 -14.141 3.105 1 98.81 103 TYR A N 1
ATOM 784 C CA . TYR A 1 103 ? -6.797 -13.594 2.188 1 98.81 103 TYR A CA 1
ATOM 785 C C . TYR A 1 103 ? -7.949 -12.961 2.953 1 98.81 103 TYR A C 1
ATOM 787 O O . TYR A 1 103 ? -8.523 -13.578 3.855 1 98.81 103 TYR A O 1
ATOM 795 N N . ASP A 1 104 ? -8.234 -11.758 2.662 1 98.75 104 ASP A N 1
ATOM 796 C CA . ASP A 1 104 ? -9.516 -11.156 3.025 1 98.75 104 ASP A CA 1
ATOM 797 C C . ASP A 1 104 ? -10.266 -10.68 1.786 1 98.75 104 ASP A C 1
ATOM 799 O O . ASP A 1 104 ? -9.688 -10.023 0.917 1 98.75 104 ASP A O 1
ATOM 803 N N . GLY A 1 105 ? -11.492 -11.039 1.681 1 98.81 105 GLY A N 1
ATOM 804 C CA . GLY A 1 105 ? -12.281 -10.945 0.468 1 98.81 105 GLY A CA 1
ATOM 805 C C . GLY A 1 105 ? -12.766 -9.531 0.18 1 98.81 105 GLY A C 1
ATOM 806 O O . GLY A 1 105 ? -12.422 -8.594 0.899 1 98.81 105 GLY A O 1
ATOM 807 N N . ALA A 1 106 ? -13.539 -9.344 -0.861 1 98.75 106 ALA A N 1
ATOM 808 C CA . ALA A 1 106 ? -14.039 -8.07 -1.382 1 98.75 106 ALA A CA 1
ATOM 809 C C . ALA A 1 106 ? -14.914 -7.363 -0.355 1 98.75 106 ALA A C 1
ATOM 811 O O . ALA A 1 106 ? -15.789 -7.984 0.259 1 98.75 106 ALA A O 1
ATOM 812 N N . ALA A 1 107 ? -14.719 -6.133 -0.155 1 98 107 ALA A N 1
ATOM 813 C CA . ALA A 1 107 ? -15.516 -5.305 0.753 1 98 107 ALA A CA 1
ATOM 814 C C . ALA A 1 107 ? -15.492 -3.842 0.321 1 98 107 ALA A C 1
ATOM 816 O O . ALA A 1 107 ? -15.102 -2.965 1.096 1 98 107 ALA A O 1
ATOM 817 N N . PRO A 1 108 ? -15.898 -3.541 -0.947 1 98.12 108 PRO A N 1
ATOM 818 C CA . PRO A 1 108 ? -15.883 -2.143 -1.38 1 98.12 108 PRO A CA 1
ATOM 819 C C . PRO A 1 108 ? -16.891 -1.277 -0.625 1 98.12 108 PRO A C 1
ATOM 821 O O . PRO A 1 108 ? -17.859 -1.797 -0.081 1 98.12 108 PRO A O 1
ATOM 824 N N . PRO A 1 109 ? -16.578 0.103 -0.559 1 95.94 109 PRO A N 1
ATOM 825 C CA . PRO A 1 109 ? -17.625 0.968 -0.024 1 95.94 109 PRO A CA 1
ATOM 826 C C . PRO A 1 109 ? -18.984 0.74 -0.699 1 95.94 109 PRO A C 1
ATOM 828 O O . PRO A 1 109 ? -19.031 0.434 -1.894 1 95.94 109 PRO A O 1
ATOM 831 N N . LYS A 1 110 ? -20.031 0.905 0.058 1 92.5 110 LYS A N 1
ATOM 832 C CA . LYS A 1 110 ? -21.375 0.653 -0.446 1 92.5 110 LYS A CA 1
ATOM 833 C C . LYS A 1 110 ? -21.641 1.439 -1.728 1 92.5 110 LYS A C 1
ATOM 835 O O . LYS A 1 110 ? -21.297 2.621 -1.816 1 92.5 110 LYS A O 1
ATOM 840 N N . GLY A 1 111 ? -22.141 0.728 -2.711 1 93.19 111 GLY A N 1
ATOM 841 C CA . GLY A 1 111 ? -22.562 1.373 -3.945 1 93.19 111 GLY A CA 1
ATOM 842 C C . GLY A 1 111 ? -21.453 1.426 -4.992 1 93.19 111 GLY A C 1
ATOM 843 O O . GLY A 1 111 ? -21.703 1.803 -6.137 1 93.19 111 GLY A O 1
ATOM 844 N N . GLU A 1 112 ? -20.25 1.052 -4.719 1 95.88 112 GLU A N 1
ATOM 845 C CA . GLU A 1 112 ? -19.141 1.079 -5.656 1 95.88 112 GLU A CA 1
ATOM 846 C C . GLU A 1 112 ? -18.844 -0.314 -6.207 1 95.88 112 GLU A C 1
ATOM 848 O O . GLU A 1 112 ? -19.016 -1.312 -5.504 1 95.88 112 GLU A O 1
ATOM 853 N N . THR A 1 113 ? -18.484 -0.421 -7.418 1 98.31 113 THR A N 1
ATOM 854 C CA . THR A 1 113 ? -17.953 -1.638 -8.023 1 98.31 113 THR A CA 1
ATOM 855 C C . THR A 1 113 ? -16.422 -1.573 -8.125 1 98.31 113 THR A C 1
ATOM 857 O O . THR A 1 113 ? -15.875 -0.598 -8.641 1 98.31 113 THR A O 1
ATOM 860 N N . HIS A 1 114 ? -15.789 -2.535 -7.559 1 98.88 114 HIS A N 1
ATOM 861 C CA . HIS A 1 114 ? -14.336 -2.574 -7.586 1 98.88 114 HIS A CA 1
ATOM 862 C C . HIS A 1 114 ? -13.828 -3.762 -8.398 1 98.88 114 HIS A C 1
ATOM 864 O O . HIS A 1 114 ? -14.523 -4.773 -8.523 1 98.88 114 HIS A O 1
ATOM 870 N N . ARG A 1 115 ? -12.672 -3.547 -9.016 1 98.94 115 ARG A N 1
ATOM 871 C CA . ARG A 1 115 ? -11.898 -4.641 -9.594 1 98.94 115 ARG A CA 1
ATOM 872 C C . ARG A 1 115 ? -11.047 -5.336 -8.523 1 98.94 115 ARG A C 1
ATOM 874 O O . ARG A 1 115 ? -10.367 -4.676 -7.738 1 98.94 115 ARG A O 1
ATOM 881 N N . TYR A 1 116 ? -11.148 -6.637 -8.422 1 98.94 116 TYR A N 1
ATOM 882 C CA . TYR A 1 116 ? -10.234 -7.469 -7.648 1 98.94 116 TYR A CA 1
ATOM 883 C C . TYR A 1 116 ? -9.367 -8.32 -8.57 1 98.94 116 TYR A C 1
ATOM 885 O O . TYR A 1 116 ? -9.859 -9.234 -9.227 1 98.94 116 TYR A O 1
ATOM 893 N N . ILE A 1 117 ? -8.086 -8 -8.594 1 99 117 ILE A N 1
ATOM 894 C CA . ILE A 1 117 ? -7.184 -8.562 -9.594 1 99 117 ILE A CA 1
ATOM 895 C C . ILE A 1 117 ? -6.301 -9.633 -8.945 1 99 117 ILE A C 1
ATOM 897 O O . ILE A 1 117 ? -5.43 -9.312 -8.133 1 99 117 ILE A O 1
ATOM 901 N N . PHE A 1 118 ? -6.574 -10.898 -9.281 1 99 118 PHE A N 1
ATOM 902 C CA . PHE A 1 118 ? -5.738 -12.023 -8.875 1 99 118 PHE A CA 1
ATOM 903 C C . PHE A 1 118 ? -4.621 -12.266 -9.883 1 99 118 PHE A C 1
ATOM 905 O O . PHE A 1 118 ? -4.879 -12.422 -11.078 1 99 118 PHE A O 1
ATOM 912 N N . THR A 1 119 ? -3.383 -12.242 -9.414 1 98.94 119 THR A N 1
ATOM 913 C CA . THR A 1 119 ? -2.25 -12.375 -10.328 1 98.94 119 THR A CA 1
ATOM 914 C C . THR A 1 119 ? -1.263 -13.414 -9.812 1 98.94 119 THR A C 1
ATOM 916 O O . THR A 1 119 ? -0.988 -13.484 -8.617 1 98.94 119 THR A O 1
ATOM 919 N N . VAL A 1 120 ? -0.757 -14.242 -10.672 1 98.94 120 VAL A N 1
ATOM 920 C CA . VAL A 1 120 ? 0.404 -15.086 -10.398 1 98.94 120 VAL A CA 1
ATOM 921 C C . VAL A 1 120 ? 1.614 -14.562 -11.172 1 98.94 120 VAL A C 1
ATOM 923 O O . VAL A 1 120 ? 1.511 -14.227 -12.352 1 98.94 120 VAL A O 1
ATOM 926 N N . HIS A 1 121 ? 2.691 -14.359 -10.5 1 98.94 121 HIS A N 1
ATOM 927 C CA . HIS A 1 121 ? 3.959 -13.93 -11.078 1 98.94 121 HIS A CA 1
ATOM 928 C C . HIS A 1 121 ? 4.996 -15.047 -11.023 1 98.94 121 HIS A C 1
ATOM 930 O O . HIS A 1 121 ? 5.246 -15.617 -9.961 1 98.94 121 HIS A O 1
ATOM 936 N N . ALA A 1 122 ? 5.582 -15.359 -12.164 1 98.94 122 ALA A N 1
ATOM 937 C CA . ALA A 1 122 ? 6.738 -16.25 -12.219 1 98.94 122 ALA A CA 1
ATOM 938 C C . ALA A 1 122 ? 8.039 -15.469 -12.039 1 98.94 122 ALA A C 1
ATOM 940 O O . ALA A 1 122 ? 8.273 -14.477 -12.727 1 98.94 122 ALA A O 1
ATOM 941 N N . LEU A 1 123 ? 8.875 -15.914 -11.102 1 98.94 123 LEU A N 1
ATOM 942 C CA . LEU A 1 123 ? 10.078 -15.156 -10.797 1 98.94 123 LEU A CA 1
ATOM 943 C C . LEU A 1 123 ? 11.328 -15.953 -11.148 1 98.94 123 LEU A C 1
ATOM 945 O O . LEU A 1 123 ? 11.312 -17.188 -11.117 1 98.94 123 LEU A O 1
ATOM 949 N N . ASP A 1 124 ? 12.438 -15.258 -11.391 1 98.94 124 ASP A N 1
ATOM 950 C CA . ASP A 1 124 ? 13.711 -15.883 -11.734 1 98.94 124 ASP A CA 1
ATOM 951 C C . ASP A 1 124 ? 14.57 -16.094 -10.492 1 98.94 124 ASP A C 1
ATOM 953 O O . ASP A 1 124 ? 15.766 -16.391 -10.602 1 98.94 124 ASP A O 1
ATOM 957 N N . ILE A 1 125 ? 14.016 -15.938 -9.289 1 98.88 125 ILE A N 1
ATOM 958 C CA . ILE A 1 125 ? 14.711 -16.188 -8.031 1 98.88 125 ILE A CA 1
ATOM 959 C C . ILE A 1 125 ? 13.922 -17.188 -7.195 1 98.88 125 ILE A C 1
ATOM 961 O O . ILE A 1 125 ? 12.695 -17.297 -7.324 1 98.88 125 ILE A O 1
ATOM 965 N N . GLU A 1 126 ? 14.594 -17.859 -6.309 1 98.31 126 GLU A N 1
ATOM 966 C CA . GLU A 1 126 ? 13.977 -18.938 -5.523 1 98.31 126 GLU A CA 1
ATOM 967 C C . GLU A 1 126 ? 13.133 -18.359 -4.383 1 98.31 126 GLU A C 1
ATOM 969 O O . GLU A 1 126 ? 12.172 -18.984 -3.943 1 98.31 126 GLU A O 1
ATOM 974 N N . ARG A 1 127 ? 13.672 -17.172 -3.938 1 98.31 127 ARG A N 1
ATOM 975 C CA . ARG A 1 127 ? 13.039 -16.609 -2.748 1 98.31 127 ARG A CA 1
ATOM 976 C C . ARG A 1 127 ? 13.141 -15.086 -2.734 1 98.31 127 ARG A C 1
ATOM 978 O O . ARG A 1 127 ? 14.195 -14.531 -3.059 1 98.31 127 ARG A O 1
ATOM 985 N N . ILE A 1 128 ? 12 -14.469 -2.465 1 98.5 128 ILE A N 1
ATOM 986 C CA . ILE A 1 128 ? 12.07 -13.078 -2.023 1 98.5 128 ILE A CA 1
ATOM 987 C C . ILE A 1 128 ? 12.414 -13.023 -0.538 1 98.5 128 ILE A C 1
ATOM 989 O O . ILE A 1 128 ? 11.836 -13.758 0.268 1 98.5 128 ILE A O 1
ATOM 993 N N . ASP A 1 129 ? 13.414 -12.242 -0.175 1 97.62 129 ASP A N 1
ATOM 994 C CA . ASP A 1 129 ? 13.875 -12.148 1.205 1 97.62 129 ASP A CA 1
ATOM 995 C C . ASP A 1 129 ? 13.031 -11.156 2.002 1 97.62 129 ASP A C 1
ATOM 997 O O . ASP A 1 129 ? 13.445 -10.023 2.236 1 97.62 129 ASP A O 1
ATOM 1001 N N . VAL A 1 130 ? 11.844 -11.609 2.453 1 98.12 130 VAL A N 1
ATOM 1002 C CA . VAL A 1 130 ? 10.93 -10.82 3.271 1 98.12 130 VAL A CA 1
ATOM 1003 C C . VAL A 1 130 ? 10.367 -11.688 4.398 1 98.12 130 VAL A C 1
ATOM 1005 O O . VAL A 1 130 ? 10.555 -12.906 4.406 1 98.12 130 VAL A O 1
ATOM 1008 N N . ASP A 1 131 ? 9.836 -11.055 5.387 1 97.56 131 ASP A N 1
ATOM 1009 C CA . ASP A 1 131 ? 9.125 -11.781 6.438 1 97.56 131 ASP A CA 1
ATOM 1010 C C . ASP A 1 131 ? 7.625 -11.508 6.379 1 97.56 131 ASP A C 1
ATOM 1012 O O . ASP A 1 131 ? 7.137 -10.883 5.434 1 97.56 131 ASP A O 1
ATOM 1016 N N . GLU A 1 132 ? 6.875 -11.992 7.332 1 97.5 132 GLU A N 1
ATOM 1017 C CA . GLU A 1 132 ? 5.414 -11.93 7.32 1 97.5 132 GLU A CA 1
ATOM 1018 C C . GLU A 1 132 ? 4.922 -10.492 7.461 1 97.5 132 GLU A C 1
ATOM 1020 O O . GLU A 1 132 ? 3.766 -10.195 7.148 1 97.5 132 GLU A O 1
ATOM 1025 N N . GLY A 1 133 ? 5.754 -9.617 7.875 1 97.81 133 GLY A N 1
ATOM 1026 C CA . GLY A 1 133 ? 5.363 -8.234 8.078 1 97.81 133 GLY A CA 1
ATOM 1027 C C . GLY A 1 133 ? 5.527 -7.375 6.84 1 97.81 133 GLY A C 1
ATOM 1028 O O . GLY A 1 133 ? 5.102 -6.219 6.816 1 97.81 133 GLY A O 1
ATOM 1029 N N . ALA A 1 134 ? 6.051 -7.949 5.77 1 98.5 134 ALA A N 1
ATOM 1030 C CA . ALA A 1 134 ? 6.297 -7.191 4.547 1 98.5 134 ALA A CA 1
ATOM 1031 C C . ALA A 1 134 ? 4.988 -6.734 3.91 1 98.5 134 ALA A C 1
ATOM 1033 O O . ALA A 1 134 ? 4.012 -7.488 3.875 1 98.5 134 ALA A O 1
ATOM 1034 N N . SER A 1 135 ? 4.996 -5.484 3.428 1 98.69 135 SER A N 1
ATOM 1035 C CA . SER A 1 135 ? 3.828 -4.945 2.74 1 98.69 135 SER A CA 1
ATOM 1036 C C . SER A 1 135 ? 3.717 -5.5 1.323 1 98.69 135 SER A C 1
ATOM 1038 O O . SER A 1 135 ? 4.695 -6.008 0.771 1 98.69 135 SER A O 1
ATOM 1040 N N . GLY A 1 136 ? 2.496 -5.379 0.742 1 98.81 136 GLY A N 1
ATOM 1041 C CA . GLY A 1 136 ? 2.326 -5.703 -0.665 1 98.81 136 GLY A CA 1
ATOM 1042 C C . GLY A 1 136 ? 3.236 -4.906 -1.577 1 98.81 136 GLY A C 1
ATOM 1043 O O . GLY A 1 136 ? 3.717 -5.422 -2.59 1 98.81 136 GLY A O 1
ATOM 1044 N N . ALA A 1 137 ? 3.502 -3.65 -1.256 1 98.88 137 ALA A N 1
ATOM 1045 C CA . ALA A 1 137 ? 4.406 -2.811 -2.039 1 98.88 137 ALA A CA 1
ATOM 1046 C C . ALA A 1 137 ? 5.824 -3.371 -2.023 1 98.88 137 ALA A C 1
ATOM 1048 O O . ALA A 1 137 ? 6.488 -3.42 -3.062 1 98.88 137 ALA A O 1
ATOM 1049 N N . MET A 1 138 ? 6.285 -3.766 -0.809 1 98.75 138 MET A N 1
ATOM 1050 C CA . MET A 1 138 ? 7.621 -4.344 -0.696 1 98.75 138 MET A CA 1
ATOM 1051 C C . MET A 1 138 ? 7.75 -5.59 -1.566 1 98.75 138 MET A C 1
ATOM 1053 O O . MET A 1 138 ? 8.75 -5.758 -2.271 1 98.75 138 MET A O 1
ATOM 1057 N N . VAL A 1 139 ? 6.754 -6.438 -1.506 1 98.88 139 VAL A N 1
ATOM 1058 C CA . VAL A 1 139 ? 6.758 -7.633 -2.344 1 98.88 139 VAL A CA 1
ATOM 1059 C C . VAL A 1 139 ? 6.723 -7.23 -3.816 1 98.88 139 VAL A C 1
ATOM 1061 O O . VAL A 1 139 ? 7.48 -7.77 -4.629 1 98.88 139 VAL A O 1
ATOM 1064 N N . GLY A 1 140 ? 5.824 -6.273 -4.176 1 98.88 140 GLY A N 1
ATOM 1065 C CA . GLY A 1 140 ? 5.715 -5.797 -5.547 1 98.88 140 GLY A CA 1
ATOM 1066 C C . GLY A 1 140 ? 7.023 -5.266 -6.102 1 98.88 140 GLY A C 1
ATOM 1067 O O . GLY A 1 140 ? 7.312 -5.43 -7.285 1 98.88 140 GLY A O 1
ATOM 1068 N N . PHE A 1 141 ? 7.797 -4.637 -5.25 1 98.75 141 PHE A N 1
ATOM 1069 C CA . PHE A 1 141 ? 9.102 -4.133 -5.652 1 98.75 141 PHE A CA 1
ATOM 1070 C C . PHE A 1 141 ? 10.008 -5.27 -6.109 1 98.75 141 PHE A C 1
ATOM 1072 O O . PHE A 1 141 ? 10.641 -5.188 -7.168 1 98.75 141 PHE A O 1
ATOM 1079 N N . ASN A 1 142 ? 10.094 -6.297 -5.328 1 98.5 142 ASN A N 1
ATOM 1080 C CA . ASN A 1 142 ? 10.898 -7.465 -5.68 1 98.5 142 ASN A CA 1
ATOM 1081 C C . ASN A 1 142 ? 10.375 -8.141 -6.941 1 98.5 142 ASN A C 1
ATOM 1083 O O . ASN A 1 142 ? 11.156 -8.547 -7.805 1 98.5 142 ASN A O 1
ATOM 1087 N N . VAL A 1 143 ? 9.039 -8.266 -7.016 1 98.88 143 VAL A N 1
ATOM 1088 C CA . VAL A 1 143 ? 8.422 -8.867 -8.188 1 98.88 143 VAL A CA 1
ATOM 1089 C C . VAL A 1 143 ? 8.828 -8.102 -9.445 1 98.88 143 VAL A C 1
ATOM 1091 O O . VAL A 1 143 ? 9.156 -8.711 -10.469 1 98.88 143 VAL A O 1
ATOM 1094 N N . HIS A 1 144 ? 8.82 -6.805 -9.375 1 98.56 144 HIS A N 1
ATOM 1095 C CA . HIS A 1 144 ? 9.141 -5.949 -10.516 1 98.56 144 HIS A CA 1
ATOM 1096 C C . HIS A 1 144 ? 10.508 -6.297 -11.094 1 98.56 144 HIS A C 1
ATOM 1098 O O . HIS A 1 144 ? 10.672 -6.363 -12.312 1 98.56 144 HIS A O 1
ATOM 1104 N N . PHE A 1 145 ? 11.484 -6.594 -10.312 1 97.94 145 PHE A N 1
ATOM 1105 C CA . PHE A 1 145 ? 12.852 -6.77 -10.773 1 97.94 145 PHE A CA 1
ATOM 1106 C C . PHE A 1 145 ? 13.117 -8.219 -11.156 1 97.94 145 PHE A C 1
ATOM 1108 O O . PHE A 1 145 ? 14.117 -8.523 -11.805 1 97.94 145 PHE A O 1
ATOM 1115 N N . HIS A 1 146 ? 12.18 -9.125 -10.805 1 98.75 146 HIS A N 1
ATOM 1116 C CA . HIS A 1 146 ? 12.516 -10.531 -10.961 1 98.75 146 HIS A CA 1
ATOM 1117 C C . HIS A 1 146 ? 11.469 -11.258 -11.797 1 98.75 146 HIS A C 1
ATOM 1119 O O . HIS A 1 146 ? 11.633 -12.445 -12.109 1 98.75 146 HIS A O 1
ATOM 1125 N N . SER A 1 147 ? 10.406 -10.586 -12.203 1 98.75 147 SER A N 1
ATOM 1126 C CA . SER A 1 147 ? 9.297 -11.227 -12.906 1 98.75 147 SER A CA 1
ATOM 1127 C C . SER A 1 147 ? 9.711 -11.656 -14.312 1 98.75 147 SER A C 1
ATOM 1129 O O . SER A 1 147 ? 10.305 -10.867 -15.055 1 98.75 147 SER A O 1
ATOM 1131 N N . LEU A 1 148 ? 9.391 -12.859 -14.633 1 98.88 148 LEU A N 1
ATOM 1132 C CA . LEU A 1 148 ? 9.578 -13.398 -15.977 1 98.88 148 LEU A CA 1
ATOM 1133 C C . LEU A 1 148 ? 8.297 -13.273 -16.797 1 98.88 148 LEU A C 1
ATOM 1135 O O . LEU A 1 148 ? 8.352 -13.047 -18.016 1 98.88 148 LEU A O 1
ATOM 1139 N N . ALA A 1 149 ? 7.184 -13.531 -16.203 1 98.75 149 ALA A N 1
ATOM 1140 C CA . ALA A 1 149 ? 5.84 -13.445 -16.781 1 98.75 149 ALA A CA 1
ATOM 1141 C C . ALA A 1 149 ? 4.781 -13.391 -15.68 1 98.75 149 ALA A C 1
ATOM 1143 O O . ALA A 1 149 ? 5.047 -13.75 -14.531 1 98.75 149 ALA A O 1
ATOM 1144 N N . SER A 1 150 ? 3.631 -12.922 -16.031 1 98.88 150 SER A N 1
ATOM 1145 C CA . SER A 1 150 ? 2.488 -12.906 -15.133 1 98.88 150 SER A CA 1
ATOM 1146 C C . SER A 1 150 ? 1.189 -13.203 -15.875 1 98.88 150 SER A C 1
ATOM 1148 O O . SER A 1 150 ? 1.118 -13.055 -17.094 1 98.88 150 SER A O 1
ATOM 1150 N N . ALA A 1 151 ? 0.225 -13.648 -15.148 1 98.88 151 ALA A N 1
ATOM 1151 C CA . ALA A 1 151 ? -1.143 -13.836 -15.625 1 98.88 151 ALA A CA 1
ATOM 1152 C C . ALA A 1 151 ? -2.156 -13.406 -14.562 1 98.88 151 ALA A C 1
ATOM 1154 O O . ALA A 1 151 ? -1.905 -13.547 -13.367 1 98.88 151 ALA A O 1
ATOM 1155 N N . SER A 1 152 ? -3.318 -12.914 -15.016 1 98.94 152 SER A N 1
ATOM 1156 C CA . SER A 1 152 ? -4.27 -12.375 -14.055 1 98.94 152 SER A CA 1
ATOM 1157 C C . SER A 1 152 ? -5.703 -12.75 -14.422 1 98.94 152 SER A C 1
ATOM 1159 O O . SER A 1 152 ? -6 -13.023 -15.586 1 98.94 152 SER A O 1
ATOM 1161 N N . ILE A 1 153 ? -6.512 -12.836 -13.43 1 98.94 153 ILE A N 1
ATOM 1162 C CA . ILE A 1 153 ? -7.965 -12.836 -13.516 1 98.94 153 ILE A CA 1
ATOM 1163 C C . ILE A 1 153 ? -8.531 -11.648 -12.742 1 98.94 153 ILE A C 1
ATOM 1165 O O . ILE A 1 153 ? -8.148 -11.414 -11.594 1 98.94 153 ILE A O 1
ATOM 1169 N N . THR A 1 154 ? -9.367 -10.891 -13.375 1 98.94 154 THR A N 1
ATOM 1170 C CA . THR A 1 154 ? -10.047 -9.789 -12.703 1 98.94 154 THR A CA 1
ATOM 1171 C C . THR A 1 154 ? -11.492 -10.148 -12.391 1 98.94 154 THR A C 1
ATOM 1173 O O . THR A 1 154 ? -12.266 -10.477 -13.289 1 98.94 154 THR A O 1
ATOM 1176 N N . ALA A 1 155 ? -11.844 -10.164 -11.125 1 98.88 155 ALA A N 1
ATOM 1177 C CA . ALA A 1 155 ? -13.227 -10.336 -10.688 1 98.88 155 ALA A CA 1
ATOM 1178 C C . ALA A 1 155 ? -13.836 -9.008 -10.25 1 98.88 155 ALA A C 1
ATOM 1180 O O . ALA A 1 155 ? -13.164 -8.188 -9.609 1 98.88 155 ALA A O 1
ATOM 1181 N N . MET A 1 156 ? -15.062 -8.812 -10.555 1 98.81 156 MET A N 1
ATOM 1182 C CA . MET A 1 156 ? -15.773 -7.59 -10.203 1 98.81 156 MET A CA 1
ATOM 1183 C C . MET A 1 156 ? -16.672 -7.805 -8.984 1 98.81 156 MET A C 1
ATOM 1185 O O . MET A 1 156 ? -17.281 -8.867 -8.836 1 98.81 156 MET A O 1
ATOM 1189 N N . PHE A 1 157 ? -16.734 -6.758 -8.148 1 98.56 157 PHE A N 1
ATOM 1190 C CA . PHE A 1 157 ? -17.688 -6.848 -7.039 1 98.56 157 PHE A CA 1
ATOM 1191 C C . PHE A 1 157 ? -18.203 -5.465 -6.664 1 98.56 157 PHE A C 1
ATOM 1193 O O . PHE A 1 157 ? -17.453 -4.496 -6.629 1 98.56 157 PHE A O 1
ATOM 1200 N N . SER A 1 158 ? -19.516 -5.453 -6.379 1 95.62 158 SER A N 1
ATOM 1201 C CA . SER A 1 158 ? -20.203 -4.242 -5.961 1 95.62 158 SER A CA 1
ATOM 1202 C C . SER A 1 158 ? -20.859 -4.426 -4.598 1 95.62 158 SER A C 1
ATOM 1204 O O . SER A 1 158 ? -21.344 -5.516 -4.273 1 95.62 158 SER A O 1
ATOM 1206 N N . MET B 1 1 ? -6.574 25.469 1.848 1 97.44 1 MET B N 1
ATOM 1207 C CA . MET B 1 1 ? -5.422 25.109 2.67 1 97.44 1 MET B CA 1
ATOM 1208 C C . MET B 1 1 ? -4.121 25.344 1.908 1 97.44 1 MET B C 1
ATOM 1210 O O . MET B 1 1 ? -4.07 25.172 0.69 1 97.44 1 MET B O 1
ATOM 1214 N N . LYS B 1 2 ? -3.154 25.812 2.596 1 98.19 2 LYS B N 1
ATOM 1215 C CA . LYS B 1 2 ? -1.844 26.094 2.016 1 98.19 2 LYS B CA 1
ATOM 1216 C C . LYS B 1 2 ? -0.74 25.359 2.771 1 98.19 2 LYS B C 1
ATOM 1218 O O . LYS B 1 2 ? -0.699 25.391 4.004 1 98.19 2 LYS B O 1
ATOM 1223 N N . LEU B 1 3 ? 0.131 24.719 2.047 1 98.88 3 LEU B N 1
ATOM 1224 C CA . LEU B 1 3 ? 1.288 24.031 2.604 1 98.88 3 LEU B CA 1
ATOM 1225 C C . LEU B 1 3 ? 2.586 24.672 2.117 1 98.88 3 LEU B C 1
ATOM 1227 O O . LEU B 1 3 ? 2.77 24.875 0.915 1 98.88 3 LEU B O 1
ATOM 1231 N N . ILE B 1 4 ? 3.402 25.031 3.027 1 98.75 4 ILE B N 1
ATOM 1232 C CA . ILE B 1 4 ? 4.711 25.594 2.705 1 98.75 4 ILE B CA 1
ATOM 1233 C C . ILE B 1 4 ? 5.797 24.844 3.467 1 98.75 4 ILE B C 1
ATOM 1235 O O . ILE B 1 4 ? 5.5 24.078 4.383 1 98.75 4 ILE B O 1
ATOM 1239 N N . SER B 1 5 ? 7.02 25.062 3.105 1 98.94 5 SER B N 1
ATOM 1240 C CA . SER B 1 5 ? 8.172 24.438 3.744 1 98.94 5 SER B CA 1
ATOM 1241 C C . SER B 1 5 ? 9.414 25.312 3.635 1 98.94 5 SER B C 1
ATOM 1243 O O . SER B 1 5 ? 9.602 26 2.629 1 98.94 5 SER B O 1
ATOM 1245 N N . ASN B 1 6 ? 10.172 25.281 4.652 1 98.69 6 ASN B N 1
ATOM 1246 C CA . ASN B 1 6 ? 11.484 25.922 4.578 1 98.69 6 ASN B CA 1
ATOM 1247 C C . ASN B 1 6 ? 12.469 25.094 3.762 1 98.69 6 ASN B C 1
ATOM 1249 O O . ASN B 1 6 ? 13.531 25.578 3.377 1 98.69 6 ASN B O 1
ATOM 1253 N N . ASP B 1 7 ? 12.133 23.828 3.498 1 98.81 7 ASP B N 1
ATOM 1254 C CA . ASP B 1 7 ? 13.062 22.891 2.885 1 98.81 7 ASP B CA 1
ATOM 1255 C C . ASP B 1 7 ? 12.656 22.562 1.446 1 98.81 7 ASP B C 1
ATOM 1257 O O . ASP B 1 7 ? 13.508 22.266 0.608 1 98.81 7 ASP B O 1
ATOM 1261 N N . LEU B 1 8 ? 11.375 22.594 1.205 1 98.88 8 LEU B N 1
ATOM 1262 C CA . LEU B 1 8 ? 10.844 22.094 -0.051 1 98.88 8 LEU B CA 1
ATOM 1263 C C . LEU B 1 8 ? 10.18 23.203 -0.854 1 98.88 8 LEU B C 1
ATOM 1265 O O . LEU B 1 8 ? 9.609 24.125 -0.279 1 98.88 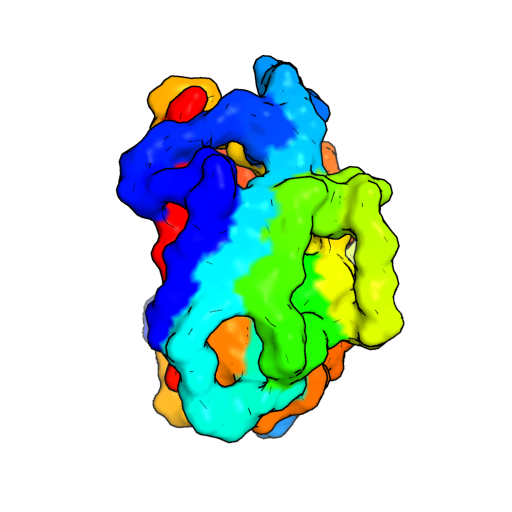8 LEU B O 1
ATOM 1269 N N . ARG B 1 9 ? 10.25 23.125 -2.152 1 98.25 9 ARG B N 1
ATOM 1270 C CA . ARG B 1 9 ? 9.469 23.891 -3.113 1 98.25 9 ARG B CA 1
ATOM 1271 C C . ARG B 1 9 ? 8.781 22.984 -4.121 1 98.25 9 ARG B C 1
ATOM 1273 O O . ARG B 1 9 ? 9.383 22.031 -4.621 1 98.25 9 ARG B O 1
ATOM 1280 N N . ASP B 1 10 ? 7.562 23.297 -4.359 1 98.56 10 ASP B N 1
ATOM 1281 C CA . ASP B 1 10 ? 6.762 22.453 -5.242 1 98.56 10 ASP B CA 1
ATOM 1282 C C . ASP B 1 10 ? 7.41 22.328 -6.617 1 98.56 10 ASP B C 1
ATOM 1284 O O . ASP B 1 10 ? 7.719 23.328 -7.258 1 98.56 10 ASP B O 1
ATOM 1288 N N . GLY B 1 11 ? 7.652 21.141 -6.988 1 98.5 11 GLY B N 1
ATOM 1289 C CA . GLY B 1 11 ? 8.211 20.859 -8.305 1 98.5 11 GLY B CA 1
ATOM 1290 C C . GLY B 1 11 ? 9.727 20.812 -8.312 1 98.5 11 GLY B C 1
ATOM 1291 O O . GLY B 1 11 ? 10.336 20.391 -9.297 1 98.5 11 GLY B O 1
ATOM 1292 N N . ASP B 1 12 ? 10.352 21.219 -7.246 1 98.69 12 ASP B N 1
ATOM 1293 C CA . ASP B 1 12 ? 11.812 21.312 -7.203 1 98.69 12 ASP B CA 1
ATOM 1294 C C . ASP B 1 12 ? 12.43 19.984 -6.742 1 98.69 12 ASP B C 1
ATOM 1296 O O . ASP B 1 12 ? 11.711 19.078 -6.344 1 98.69 12 ASP B O 1
ATOM 1300 N N . LYS B 1 13 ? 13.742 19.953 -6.852 1 98.69 13 LYS B N 1
ATOM 1301 C CA . LYS B 1 13 ? 14.5 18.781 -6.398 1 98.69 13 LYS B CA 1
ATOM 1302 C C . LYS B 1 13 ? 14.445 18.656 -4.875 1 98.69 13 LYS B C 1
ATOM 1304 O O . LYS B 1 13 ? 14.57 19.656 -4.16 1 98.69 13 LYS B O 1
ATOM 1309 N N . LEU B 1 14 ? 14.203 17.484 -4.434 1 98.88 14 LEU B N 1
ATOM 1310 C CA . LEU B 1 14 ? 14.305 17.188 -3.01 1 98.88 14 LEU B CA 1
ATOM 1311 C C . LEU B 1 14 ? 15.734 17.391 -2.514 1 98.88 14 LEU B C 1
ATOM 1313 O O . LEU B 1 14 ? 16.672 16.781 -3.043 1 98.88 14 LEU B O 1
ATOM 1317 N N . PRO B 1 15 ? 15.914 18.25 -1.513 1 98.75 15 PRO B N 1
ATOM 1318 C CA . PRO B 1 15 ? 17.266 18.406 -0.968 1 98.75 15 PRO B CA 1
ATOM 1319 C C . PRO B 1 15 ? 17.844 17.109 -0.443 1 98.75 15 PRO B C 1
ATOM 1321 O O . PRO B 1 15 ? 17.125 16.266 0.101 1 98.75 15 PRO B O 1
ATOM 1324 N N . HIS B 1 16 ? 19.172 16.969 -0.541 1 98.5 16 HIS B N 1
ATOM 1325 C CA . HIS B 1 16 ? 19.875 15.742 -0.19 1 98.5 16 HIS B CA 1
ATOM 1326 C C . HIS B 1 16 ? 19.672 15.383 1.276 1 98.5 16 HIS B C 1
ATOM 1328 O O . HIS B 1 16 ? 19.672 14.203 1.638 1 98.5 16 HIS B O 1
ATOM 1334 N N . ARG B 1 17 ? 19.453 16.344 2.094 1 98.5 17 ARG B N 1
ATOM 1335 C CA . ARG B 1 17 ? 19.219 16.156 3.521 1 98.5 17 ARG B CA 1
ATOM 1336 C C . ARG B 1 17 ? 18.016 15.258 3.764 1 98.5 17 ARG B C 1
ATOM 1338 O O . ARG B 1 17 ? 17.938 14.562 4.781 1 98.5 17 ARG B O 1
ATOM 1345 N N . HIS B 1 18 ? 17.062 15.195 2.822 1 98.88 18 HIS B N 1
ATOM 1346 C CA . HIS B 1 18 ? 15.805 14.477 2.994 1 98.88 18 HIS B CA 1
ATOM 1347 C C . HIS B 1 18 ? 15.805 13.164 2.211 1 98.88 18 HIS B C 1
ATOM 1349 O O . HIS B 1 18 ? 14.781 12.492 2.115 1 98.88 18 HIS B O 1
ATOM 1355 N N . VAL B 1 19 ? 16.953 12.805 1.656 1 98.81 19 VAL B N 1
ATOM 1356 C CA . VAL B 1 19 ? 17.156 11.555 0.927 1 98.81 19 VAL B CA 1
ATOM 1357 C C . VAL B 1 19 ? 17.516 10.438 1.905 1 98.81 19 VAL B C 1
ATOM 1359 O O . VAL B 1 19 ? 18.109 10.695 2.953 1 98.81 19 VAL B O 1
ATOM 1362 N N . PHE B 1 20 ? 17.156 9.258 1.549 1 98.56 20 PHE B N 1
ATOM 1363 C CA . PHE B 1 20 ? 17.391 8.078 2.369 1 98.56 20 PHE B CA 1
ATOM 1364 C C . PHE B 1 20 ? 18.875 7.871 2.619 1 98.56 20 PHE B C 1
ATOM 1366 O O . PHE B 1 20 ? 19.719 8.297 1.816 1 98.56 20 PHE B O 1
ATOM 1373 N N . ASN B 1 21 ? 19.156 7.273 3.811 1 97.88 21 ASN B N 1
ATOM 1374 C CA . ASN B 1 21 ? 20.516 6.832 4.141 1 97.88 21 ASN B CA 1
ATOM 1375 C C . ASN B 1 21 ? 20.609 5.312 4.16 1 97.88 21 ASN B C 1
ATOM 1377 O O . ASN B 1 21 ? 20.406 4.684 5.203 1 97.88 21 ASN B O 1
ATOM 1381 N N . GLY B 1 22 ? 21 4.707 3.057 1 95.44 22 GLY B N 1
ATOM 1382 C CA . GLY B 1 22 ? 21.062 3.264 2.885 1 95.44 22 GLY B CA 1
ATOM 1383 C C . GLY B 1 22 ? 20.781 2.818 1.464 1 95.44 22 GLY B C 1
ATOM 1384 O O . GLY B 1 22 ? 20.359 3.623 0.629 1 95.44 22 GLY B O 1
ATOM 1385 N N . MET B 1 23 ? 21.031 1.546 1.216 1 91.56 23 MET B N 1
ATOM 1386 C CA . MET B 1 23 ? 20.75 0.96 -0.093 1 91.56 23 MET B CA 1
ATOM 1387 C C . MET B 1 23 ? 21.469 1.732 -1.195 1 91.56 23 MET B C 1
ATOM 1389 O O . MET B 1 23 ? 20.891 1.989 -2.254 1 91.56 23 MET B O 1
ATOM 1393 N N . GLY B 1 24 ? 22.562 2.328 -0.896 1 94.19 24 GLY B N 1
ATOM 1394 C CA . GLY B 1 24 ? 23.359 3.051 -1.869 1 94.19 24 GLY B CA 1
ATOM 1395 C C . GLY B 1 24 ? 23.172 4.555 -1.804 1 94.19 24 GLY B C 1
ATOM 1396 O O . GLY B 1 24 ? 23.875 5.305 -2.484 1 94.19 24 GLY B O 1
ATOM 1397 N N . TYR B 1 25 ? 22.219 4.996 -1.008 1 97.44 25 TYR B N 1
ATOM 1398 C CA . TYR B 1 25 ? 22 6.426 -0.825 1 97.44 25 TYR B CA 1
ATOM 1399 C C . TYR B 1 25 ? 22.656 6.922 0.453 1 97.44 25 TYR B C 1
ATOM 1401 O O . TYR B 1 25 ? 22.859 6.152 1.398 1 97.44 25 TYR B O 1
ATOM 1409 N N . ASP B 1 26 ? 23.016 8.188 0.425 1 97.81 26 ASP B N 1
ATOM 1410 C CA . ASP B 1 26 ? 23.812 8.719 1.531 1 97.81 26 ASP B CA 1
ATOM 1411 C C . ASP B 1 26 ? 23.219 10.023 2.061 1 97.81 26 ASP B C 1
ATOM 1413 O O . ASP B 1 26 ? 23.953 10.906 2.51 1 97.81 26 ASP B O 1
ATOM 1417 N N . GLY B 1 27 ? 21.906 10.234 1.938 1 98.44 27 GLY B N 1
ATOM 1418 C CA . GLY B 1 27 ? 21.266 11.398 2.521 1 98.44 27 GLY B CA 1
ATOM 1419 C C . GLY B 1 27 ? 21.25 11.375 4.039 1 98.44 27 GLY B C 1
ATOM 1420 O O . GLY B 1 27 ? 21.734 10.422 4.656 1 98.44 27 GLY B O 1
ATOM 1421 N N . ASP B 1 28 ? 20.688 12.367 4.676 1 98.62 28 ASP B N 1
ATOM 1422 C CA . ASP B 1 28 ? 20.609 12.43 6.133 1 98.62 28 ASP B CA 1
ATOM 1423 C C . ASP B 1 28 ? 19.328 11.766 6.641 1 98.62 28 ASP B C 1
ATOM 1425 O O . ASP B 1 28 ? 19.172 11.555 7.844 1 98.62 28 ASP B O 1
ATOM 1429 N N . ASN B 1 29 ? 18.391 11.438 5.73 1 98.75 29 ASN B N 1
ATOM 1430 C CA . ASN B 1 29 ? 17.141 10.781 6.062 1 98.75 29 ASN B CA 1
ATOM 1431 C C . ASN B 1 29 ? 16.328 11.594 7.078 1 98.75 29 ASN B C 1
ATOM 1433 O O . ASN B 1 29 ? 15.75 11.031 8.008 1 98.75 29 ASN B O 1
ATOM 1437 N N . ILE B 1 30 ? 16.312 12.891 6.922 1 98.69 30 ILE B N 1
ATOM 1438 C CA . ILE B 1 30 ? 15.625 13.797 7.832 1 98.69 30 ILE B CA 1
ATOM 1439 C C . ILE B 1 30 ? 14.32 14.266 7.199 1 98.69 30 ILE B C 1
ATOM 1441 O O . ILE B 1 30 ? 14.305 14.703 6.047 1 98.69 30 ILE B O 1
ATOM 1445 N N . SER B 1 31 ? 13.211 14.102 7.938 1 98.94 31 SER B N 1
ATOM 1446 C CA . SER B 1 31 ? 11.953 14.602 7.406 1 98.94 31 SER B CA 1
ATOM 1447 C C . SER B 1 31 ? 11.977 16.109 7.246 1 98.94 31 SER B C 1
ATOM 1449 O O . SER B 1 31 ? 12.578 16.812 8.062 1 98.94 31 SER B O 1
ATOM 1451 N N . PRO B 1 32 ? 11.359 16.625 6.25 1 98.94 32 PRO B N 1
ATOM 1452 C CA . PRO B 1 32 ? 11.398 18.078 5.996 1 98.94 32 PRO B CA 1
ATOM 1453 C C . PRO B 1 32 ? 10.469 18.859 6.918 1 98.94 32 PRO B C 1
ATOM 1455 O O . PRO B 1 32 ? 9.578 18.281 7.543 1 98.94 32 PRO B O 1
ATOM 1458 N N . HIS B 1 33 ? 10.828 20.125 7.047 1 98.94 33 HIS B N 1
ATOM 1459 C CA . HIS B 1 33 ? 9.906 21.094 7.637 1 98.94 33 HIS B CA 1
ATOM 1460 C C . HIS B 1 33 ? 8.633 21.219 6.805 1 98.94 33 HIS B C 1
ATOM 1462 O O . HIS B 1 33 ? 8.703 21.328 5.578 1 98.94 33 HIS B O 1
ATOM 1468 N N . LEU B 1 34 ? 7.496 21.172 7.445 1 98.94 34 LEU B N 1
ATOM 1469 C CA . LEU B 1 34 ? 6.199 21.438 6.824 1 98.94 34 LEU B CA 1
ATOM 1470 C C . LEU B 1 34 ? 5.363 22.375 7.688 1 98.94 34 LEU B C 1
ATOM 1472 O O . LEU B 1 34 ? 5.27 22.188 8.898 1 98.94 34 LEU B O 1
ATOM 1476 N N . ALA B 1 35 ? 4.762 23.359 7.066 1 98.94 35 ALA B N 1
ATOM 1477 C CA . ALA B 1 35 ? 3.85 24.281 7.746 1 98.94 35 ALA B CA 1
ATOM 1478 C C . ALA B 1 35 ? 2.615 24.562 6.895 1 98.94 35 ALA B C 1
ATOM 1480 O O . ALA B 1 35 ? 2.693 24.594 5.664 1 98.94 35 ALA B O 1
ATOM 1481 N N . TRP B 1 36 ? 1.546 24.75 7.543 1 98.88 36 TRP B N 1
ATOM 1482 C CA . TRP B 1 36 ? 0.323 24.984 6.781 1 98.88 36 TRP B CA 1
ATOM 1483 C C . TRP B 1 36 ? -0.564 26.016 7.473 1 98.88 36 TRP B C 1
ATOM 1485 O O . TRP B 1 36 ? -0.404 26.281 8.664 1 98.88 36 TRP B O 1
ATOM 1495 N N . ASP B 1 37 ? -1.412 26.562 6.676 1 98 37 ASP B N 1
ATOM 1496 C CA . ASP B 1 37 ? -2.375 27.562 7.141 1 98 37 ASP B CA 1
ATOM 1497 C C . ASP B 1 37 ? -3.654 27.516 6.309 1 98 37 ASP B C 1
ATOM 1499 O O . ASP B 1 37 ? -3.855 26.594 5.52 1 98 37 ASP B O 1
ATOM 1503 N N . ASP B 1 38 ? -4.621 28.484 6.605 1 98.19 38 ASP B N 1
ATOM 1504 C CA . ASP B 1 38 ? -5.906 28.547 5.914 1 98.19 38 ASP B CA 1
ATOM 1505 C C . ASP B 1 38 ? -6.66 27.219 6.027 1 98.19 38 ASP B C 1
ATOM 1507 O O . ASP B 1 38 ? -7.156 26.703 5.031 1 98.19 38 ASP B O 1
ATOM 1511 N N . VAL B 1 39 ? -6.684 26.766 7.227 1 97.94 39 VAL B N 1
ATOM 1512 C CA . VAL B 1 39 ? -7.316 25.484 7.523 1 97.94 39 VAL B CA 1
ATOM 1513 C C . VAL B 1 39 ? -8.836 25.641 7.512 1 97.94 39 VAL B C 1
ATOM 1515 O O . VAL B 1 39 ? -9.367 26.641 8.008 1 97.94 39 VAL B O 1
ATOM 1518 N N . PRO B 1 40 ? -9.523 24.688 6.926 1 98.38 40 PRO B N 1
ATOM 1519 C CA . PRO B 1 40 ? -10.984 24.828 6.863 1 98.38 40 PRO B CA 1
ATOM 1520 C C . PRO B 1 40 ? -11.641 24.766 8.242 1 98.38 40 PRO B C 1
ATOM 1522 O O . PRO B 1 40 ? -11.141 24.078 9.141 1 98.38 40 PRO B O 1
ATOM 1525 N N . ALA B 1 41 ? -12.773 25.438 8.312 1 98.31 41 ALA B N 1
ATOM 1526 C CA . ALA B 1 41 ? -13.586 25.312 9.516 1 98.31 41 ALA B CA 1
ATOM 1527 C C . ALA B 1 41 ? -13.992 23.859 9.766 1 98.31 41 ALA B C 1
ATOM 1529 O O . ALA B 1 41 ? -14.266 23.125 8.82 1 98.31 41 ALA B O 1
ATOM 1530 N N . GLY B 1 42 ? -14.016 23.484 11 1 98.69 42 GLY B N 1
ATOM 1531 C CA . GLY B 1 42 ? -14.469 22.141 11.344 1 98.69 42 GLY B CA 1
ATOM 1532 C C . GLY B 1 42 ? -13.328 21.141 11.477 1 98.69 42 GLY B C 1
ATOM 1533 O O . GLY B 1 42 ? -13.539 20 11.875 1 98.69 42 GLY B O 1
ATOM 1534 N N . THR B 1 43 ? -12.055 21.641 11.203 1 98.81 43 THR B N 1
ATOM 1535 C CA . THR B 1 43 ? -10.898 20.766 11.328 1 98.81 43 THR B CA 1
ATOM 1536 C C . THR B 1 43 ? -10.711 20.312 12.773 1 98.81 43 THR B C 1
ATOM 1538 O O . THR B 1 43 ? -10.68 21.156 13.688 1 98.81 43 THR B O 1
ATOM 1541 N N . LYS B 1 44 ? -10.523 18.953 12.906 1 98.88 44 LYS B N 1
ATOM 1542 C CA . LYS B 1 44 ? -10.359 18.422 14.25 1 98.88 44 LYS B CA 1
ATOM 1543 C C . LYS B 1 44 ? -9.023 17.703 14.406 1 98.88 44 LYS B C 1
ATOM 1545 O O . LYS B 1 44 ? -8.555 17.469 15.523 1 98.88 44 LYS B O 1
ATOM 1550 N N . SER B 1 45 ? -8.438 17.328 13.383 1 98.88 45 SER B N 1
ATOM 1551 C CA . SER B 1 45 ? -7.098 16.734 13.383 1 98.88 45 SER B CA 1
ATOM 1552 C C . SER B 1 45 ? -6.461 16.828 12 1 98.88 45 SER B C 1
ATOM 1554 O O . SER B 1 45 ? -7.109 17.219 11.031 1 98.88 45 SER B O 1
ATOM 1556 N N . PHE B 1 46 ? -5.176 16.516 11.875 1 98.94 46 PHE B N 1
ATOM 1557 C CA . PHE B 1 46 ? -4.469 16.469 10.594 1 98.94 46 PHE B CA 1
ATOM 1558 C C . PHE B 1 46 ? -3.801 15.102 10.406 1 98.94 46 PHE B C 1
ATOM 1560 O O . PHE B 1 46 ? -3.461 14.43 11.383 1 98.94 46 PHE B O 1
ATOM 1567 N N . VAL B 1 47 ? -3.645 14.727 9.203 1 98.94 47 VAL B N 1
ATOM 1568 C CA . VAL B 1 47 ? -2.77 13.656 8.742 1 98.94 47 VAL B CA 1
ATOM 1569 C C . VAL B 1 47 ? -1.705 14.219 7.809 1 98.94 47 VAL B C 1
ATOM 1571 O O . VAL B 1 47 ? -2.002 15.062 6.961 1 98.94 47 VAL B O 1
ATOM 1574 N N . VAL B 1 48 ? -0.493 13.812 8.023 1 99 48 VAL B N 1
ATOM 1575 C CA . VAL B 1 48 ? 0.59 14.156 7.102 1 99 48 VAL B CA 1
ATOM 1576 C C . VAL B 1 48 ? 1.159 12.883 6.48 1 99 48 VAL B C 1
ATOM 1578 O O . VAL B 1 48 ? 1.386 11.891 7.18 1 99 48 VAL B O 1
ATOM 1581 N N . THR B 1 49 ? 1.355 12.891 5.168 1 98.94 49 THR B N 1
ATOM 158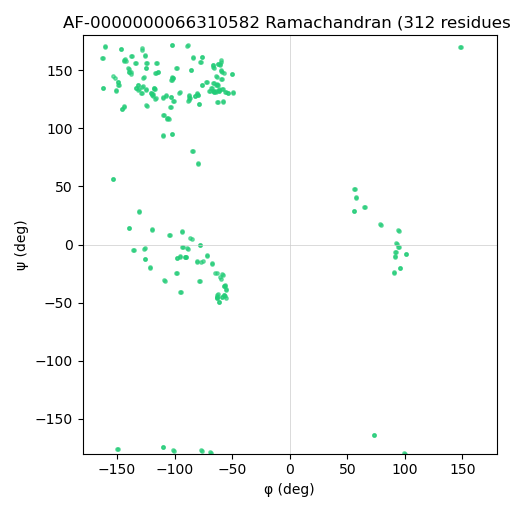2 C CA . THR B 1 49 ? 1.899 11.734 4.473 1 98.94 49 THR B CA 1
ATOM 1583 C C . THR B 1 49 ? 3.004 12.148 3.504 1 98.94 49 THR B C 1
ATOM 1585 O O . THR B 1 49 ? 3.1 13.32 3.133 1 98.94 49 THR B O 1
ATOM 1588 N N . CYS B 1 50 ? 3.846 11.281 3.201 1 99 50 CYS B N 1
ATOM 1589 C CA . CYS B 1 50 ? 4.719 11.32 2.033 1 99 50 CYS B CA 1
ATOM 1590 C C . CYS B 1 50 ? 4.555 10.062 1.186 1 99 50 CYS B C 1
ATOM 1592 O O . CYS B 1 50 ? 4.809 8.953 1.659 1 99 50 CYS B O 1
ATOM 1594 N N . TYR B 1 51 ? 4.156 10.25 -0.015 1 98.94 51 TYR B N 1
ATOM 1595 C CA . TYR B 1 51 ? 3.816 9.141 -0.899 1 98.94 51 TYR B CA 1
ATOM 1596 C C . TYR B 1 51 ? 4.551 9.258 -2.229 1 98.94 51 TYR B C 1
ATOM 1598 O O . TYR B 1 51 ? 4.652 10.352 -2.797 1 98.94 51 TYR B O 1
ATOM 1606 N N . ASP B 1 52 ? 5.211 8.172 -2.684 1 98.94 52 ASP B N 1
ATOM 1607 C CA . ASP B 1 52 ? 5.879 8.016 -3.973 1 98.94 52 ASP B CA 1
ATOM 1608 C C . ASP B 1 52 ? 5.035 7.184 -4.934 1 98.94 52 ASP B C 1
ATOM 1610 O O . ASP B 1 52 ? 5.07 5.949 -4.887 1 98.94 52 ASP B O 1
ATOM 1614 N N . PRO B 1 53 ? 4.223 7.832 -5.805 1 98.81 53 PRO B N 1
ATOM 1615 C CA . PRO B 1 53 ? 3.371 7.07 -6.723 1 98.81 53 PRO B CA 1
ATOM 1616 C C . PRO B 1 53 ? 4.164 6.387 -7.836 1 98.81 53 PRO B C 1
ATOM 1618 O O . PRO B 1 53 ? 3.621 5.547 -8.555 1 98.81 53 PRO B O 1
ATOM 1621 N N . ASP B 1 54 ? 5.426 6.699 -7.961 1 98.81 54 ASP B N 1
ATOM 1622 C CA . ASP B 1 54 ? 6.223 6.246 -9.102 1 98.81 54 ASP B CA 1
ATOM 1623 C C . ASP B 1 54 ? 6.988 4.969 -8.758 1 98.81 54 ASP B C 1
ATOM 1625 O O . ASP B 1 54 ? 7.629 4.371 -9.625 1 98.81 54 ASP B O 1
ATOM 1629 N N . ALA B 1 55 ? 6.992 4.578 -7.438 1 98.75 55 ALA B N 1
ATOM 1630 C CA . ALA B 1 55 ? 7.66 3.326 -7.09 1 98.75 55 ALA B CA 1
ATOM 1631 C C . ALA B 1 55 ? 7.086 2.156 -7.883 1 98.75 55 ALA B C 1
ATOM 1633 O O . ALA B 1 55 ? 5.863 2.01 -7.988 1 98.75 55 ALA B O 1
ATOM 1634 N N . PRO B 1 56 ? 7.938 1.35 -8.492 1 98.44 56 PRO B N 1
ATOM 1635 C CA . PRO B 1 56 ? 7.465 0.252 -9.336 1 98.44 56 PRO B CA 1
ATOM 1636 C C . PRO B 1 56 ? 7.02 -0.965 -8.523 1 98.44 56 PRO B C 1
ATOM 1638 O O . PRO B 1 56 ? 7.641 -2.027 -8.609 1 98.44 56 PRO B O 1
ATOM 1641 N N . THR B 1 57 ? 5.93 -0.852 -7.828 1 98.75 57 THR B N 1
ATOM 1642 C CA . THR B 1 57 ? 5.516 -1.868 -6.863 1 98.75 57 THR B CA 1
ATOM 1643 C C . THR B 1 57 ? 4.094 -2.34 -7.156 1 98.75 57 THR B C 1
ATOM 1645 O O . THR B 1 57 ? 3.609 -3.291 -6.535 1 98.75 57 THR B O 1
ATOM 1648 N N . GLY B 1 58 ? 3.4 -1.585 -8.031 1 98.31 58 GLY B N 1
ATOM 1649 C CA . GLY B 1 58 ? 1.989 -1.836 -8.281 1 98.31 58 GLY B CA 1
ATOM 1650 C C . GLY B 1 58 ? 1.071 -0.956 -7.453 1 98.31 58 GLY B C 1
ATOM 1651 O O . GLY B 1 58 ? -0.098 -0.773 -7.797 1 98.31 58 GLY B O 1
ATOM 1652 N N . SER B 1 59 ? 1.605 -0.39 -6.332 1 98.88 59 SER B N 1
ATOM 1653 C CA . SER B 1 59 ? 0.749 0.412 -5.465 1 98.88 59 SER B CA 1
ATOM 1654 C C . SER B 1 59 ? 1.476 1.656 -4.965 1 98.88 59 SER B C 1
ATOM 1656 O O . SER B 1 59 ? 1.06 2.273 -3.982 1 98.88 59 SER B O 1
ATOM 1658 N N . GLY B 1 60 ? 2.6 1.997 -5.559 1 98.88 60 GLY B N 1
ATOM 1659 C CA . GLY B 1 60 ? 3.408 3.082 -5.027 1 98.88 60 GLY B CA 1
ATOM 1660 C C . GLY B 1 60 ? 4.133 2.711 -3.746 1 98.88 60 GLY B C 1
ATOM 1661 O O . GLY B 1 60 ? 4.383 1.531 -3.488 1 98.88 60 GLY B O 1
ATOM 1662 N N . TRP B 1 61 ? 4.637 3.752 -2.984 1 98.94 61 TRP B N 1
ATOM 1663 C CA . TRP B 1 61 ? 5.418 3.539 -1.771 1 98.94 61 TRP B CA 1
ATOM 1664 C C . TRP B 1 61 ? 5.141 4.633 -0.745 1 98.94 61 TRP B C 1
ATOM 1666 O O . TRP B 1 61 ? 5.348 5.816 -1.019 1 98.94 61 TRP B O 1
ATOM 1676 N N . TRP B 1 62 ? 4.59 4.25 0.376 1 98.94 62 TRP B N 1
ATOM 1677 C CA . TRP B 1 62 ? 4.406 5.191 1.477 1 98.94 62 TRP B CA 1
ATOM 1678 C C . TRP B 1 62 ? 5.707 5.395 2.244 1 98.94 62 TRP B C 1
ATOM 1680 O O . TRP B 1 62 ? 6.254 4.449 2.814 1 98.94 62 TRP B O 1
ATOM 1690 N N . HIS B 1 63 ? 6.199 6.652 2.32 1 98.94 63 HIS B N 1
ATOM 1691 C CA . HIS B 1 63 ? 7.473 6.988 2.947 1 98.94 63 HIS B CA 1
ATOM 1692 C C . HIS B 1 63 ? 7.266 7.504 4.367 1 98.94 63 HIS B C 1
ATOM 1694 O O . HIS B 1 63 ? 8.18 7.441 5.195 1 98.94 63 HIS B O 1
ATOM 1700 N N . TRP B 1 64 ? 6.059 8.023 4.574 1 98.94 64 TRP B N 1
ATOM 1701 C CA . TRP B 1 64 ? 5.789 8.688 5.844 1 98.94 64 TRP B CA 1
ATOM 1702 C C . TRP B 1 64 ? 4.285 8.828 6.074 1 98.94 64 TRP B C 1
ATOM 1704 O O . TRP B 1 64 ? 3.535 9.141 5.148 1 98.94 64 TRP B O 1
ATOM 1714 N N . VAL B 1 65 ? 3.799 8.523 7.281 1 98.94 65 VAL B N 1
ATOM 1715 C CA . VAL B 1 65 ? 2.4 8.703 7.656 1 98.94 65 VAL B CA 1
ATOM 1716 C C . VAL B 1 65 ? 2.309 9.141 9.117 1 98.94 65 VAL B C 1
ATOM 1718 O O . VAL B 1 65 ? 2.748 8.414 10.016 1 98.94 65 VAL B O 1
ATOM 1721 N N . VAL B 1 66 ? 1.807 10.25 9.375 1 98.94 66 VAL B N 1
ATOM 1722 C CA . VAL B 1 66 ? 1.544 10.766 10.719 1 98.94 66 VAL B CA 1
ATOM 1723 C C . VAL B 1 66 ? 0.049 11.023 10.891 1 98.94 66 VAL B C 1
ATOM 1725 O O . VAL B 1 66 ? -0.573 11.688 10.055 1 98.94 66 VAL B O 1
ATOM 1728 N N . VAL B 1 67 ? -0.54 10.523 11.953 1 98.94 67 VAL B N 1
ATOM 1729 C CA . VAL B 1 67 ? -1.976 10.688 12.156 1 98.94 67 VAL B CA 1
ATOM 1730 C C . VAL B 1 67 ? -2.238 11.32 13.516 1 98.94 67 VAL B C 1
ATOM 1732 O O . VAL B 1 67 ? -1.351 11.359 14.375 1 98.94 67 VAL B O 1
ATOM 1735 N N . ASN B 1 68 ? -3.4 11.828 13.656 1 98.88 68 ASN B N 1
ATOM 1736 C CA . ASN B 1 68 ? -3.938 12.328 14.914 1 98.88 68 ASN B CA 1
ATOM 1737 C C . ASN B 1 68 ? -3.156 13.539 15.414 1 98.88 68 ASN B C 1
ATOM 1739 O O . ASN B 1 68 ? -2.945 13.695 16.625 1 98.88 68 ASN B O 1
ATOM 1743 N N . LEU B 1 69 ? -2.635 14.344 14.469 1 98.81 69 LEU B N 1
ATOM 1744 C CA . LEU B 1 69 ? -2.117 15.656 14.836 1 98.81 69 LEU B CA 1
ATOM 1745 C C . LEU B 1 69 ? -3.238 16.562 15.32 1 98.81 69 LEU B C 1
ATOM 1747 O O . LEU B 1 69 ? -4.254 16.719 14.633 1 98.81 69 LEU B O 1
ATOM 1751 N N . PRO B 1 70 ? -3.045 17.203 16.438 1 98.5 70 PRO B N 1
ATOM 1752 C CA . PRO B 1 70 ? -4.113 18.047 16.984 1 98.5 70 PRO B CA 1
ATOM 1753 C C . PRO B 1 70 ? -4.523 19.172 16.047 1 98.5 70 PRO B C 1
ATOM 1755 O O . PRO B 1 70 ? -3.719 19.609 15.219 1 98.5 70 PRO B O 1
ATOM 1758 N N . ALA B 1 71 ? -5.734 19.703 16.188 1 97.81 71 ALA B N 1
ATOM 1759 C CA . ALA B 1 71 ? -6.348 20.688 15.297 1 97.81 71 ALA B CA 1
ATOM 1760 C C . ALA B 1 71 ? -5.559 21.984 15.297 1 97.81 71 ALA B C 1
ATOM 1762 O O . ALA B 1 71 ? -5.645 22.766 14.352 1 97.81 71 ALA B O 1
ATOM 1763 N N . ASP B 1 72 ? -4.832 22.25 16.359 1 97.75 72 ASP B N 1
ATOM 1764 C CA . ASP B 1 72 ? -4.117 23.516 16.453 1 97.75 72 ASP B CA 1
ATOM 1765 C C . ASP B 1 72 ? -2.688 23.375 15.93 1 97.75 72 ASP B C 1
ATOM 1767 O O . ASP B 1 72 ? -1.937 24.359 15.906 1 97.75 72 ASP B O 1
ATOM 1771 N N . THR B 1 73 ? -2.314 22.156 15.523 1 98.31 73 THR B N 1
ATOM 1772 C CA . THR B 1 73 ? -1.001 21.969 14.914 1 98.31 73 THR B CA 1
ATOM 1773 C C . THR B 1 73 ? -0.905 22.75 13.602 1 98.31 73 THR B C 1
ATOM 1775 O O . THR B 1 73 ? -1.834 22.719 12.797 1 98.31 73 THR B O 1
ATOM 1778 N N . ARG B 1 74 ? 0.258 23.422 13.391 1 98.56 74 ARG B N 1
ATOM 1779 C CA . ARG B 1 74 ? 0.421 24.172 12.148 1 98.56 74 ARG B CA 1
ATOM 1780 C C . ARG B 1 74 ? 1.794 23.922 11.531 1 98.56 74 ARG B C 1
ATOM 1782 O O . ARG B 1 74 ? 2.096 24.422 10.445 1 98.56 74 ARG B O 1
ATOM 1789 N N . VAL B 1 75 ? 2.555 23.172 12.289 1 98.69 75 VAL B N 1
ATOM 1790 C CA . VAL B 1 75 ? 3.92 22.984 11.812 1 98.69 75 VAL B CA 1
ATOM 1791 C C . VAL B 1 75 ? 4.434 21.609 12.25 1 98.69 75 VAL B C 1
ATOM 1793 O O . VAL B 1 75 ? 4.156 21.172 13.359 1 98.69 75 VAL B O 1
ATOM 1796 N N . LEU B 1 76 ? 5.109 20.875 11.398 1 98.81 76 LEU B N 1
ATOM 1797 C CA . LEU B 1 76 ? 6.051 19.812 11.719 1 98.81 76 LEU B CA 1
ATOM 1798 C C . LEU B 1 76 ? 7.488 20.266 11.461 1 98.81 76 LEU B C 1
ATOM 1800 O O . LEU B 1 76 ? 7.887 20.453 10.312 1 98.81 76 LEU B O 1
ATOM 1804 N N . PRO B 1 77 ? 8.219 20.484 12.555 1 98.69 77 PRO B N 1
ATOM 1805 C CA . PRO B 1 77 ? 9.609 20.891 12.344 1 98.69 77 PRO B CA 1
ATOM 1806 C C . PRO B 1 77 ? 10.438 19.844 11.617 1 98.69 77 PRO B C 1
ATOM 1808 O O . PRO B 1 77 ? 10.055 18.672 11.586 1 98.69 77 PRO B O 1
ATOM 1811 N N . GLN B 1 78 ? 11.523 20.359 10.938 1 98.62 78 GLN B N 1
ATOM 1812 C CA . GLN B 1 78 ? 12.477 19.422 10.344 1 98.62 78 GLN B CA 1
ATOM 1813 C C . GLN B 1 78 ? 12.898 18.359 11.352 1 98.62 78 GLN B C 1
ATOM 1815 O O . GLN B 1 78 ? 13.227 18.672 12.5 1 98.62 78 GLN B O 1
ATOM 1820 N N . GLY B 1 79 ? 12.852 17.094 10.969 1 98.5 79 GLY B N 1
ATOM 1821 C CA . GLY B 1 79 ? 13.273 16 11.836 1 98.5 79 GLY B CA 1
ATOM 1822 C C . GLY B 1 79 ? 12.141 15.414 12.656 1 98.5 79 GLY B C 1
ATOM 1823 O O . GLY B 1 79 ? 12.344 14.461 13.406 1 98.5 79 GLY B O 1
ATOM 1824 N N . PHE B 1 80 ? 10.898 15.945 12.477 1 98.56 80 PHE B N 1
ATOM 1825 C CA . PHE B 1 80 ? 9.75 15.453 13.227 1 98.56 80 PHE B CA 1
ATOM 1826 C C . PHE B 1 80 ? 9.578 13.945 13.016 1 98.56 80 PHE B C 1
ATOM 1828 O O . PHE B 1 80 ? 9.383 13.203 13.984 1 98.56 80 PHE B O 1
ATOM 1835 N N . GLY B 1 81 ? 9.703 13.5 11.766 1 98.31 81 GLY B N 1
ATOM 1836 C CA . GLY B 1 81 ? 9.508 12.102 11.422 1 98.31 81 GLY B CA 1
ATOM 1837 C C . GLY B 1 81 ? 10.766 11.266 11.578 1 98.31 81 GLY B C 1
ATOM 1838 O O . GLY B 1 81 ? 10.781 10.094 11.195 1 98.31 81 GLY B O 1
ATOM 1839 N N . SER B 1 82 ? 11.852 11.797 12.086 1 97.75 82 SER B N 1
ATOM 1840 C CA . SER B 1 82 ? 13.156 11.133 12.125 1 97.75 82 SER B CA 1
ATOM 1841 C C . SER B 1 82 ? 13.656 10.969 13.555 1 97.75 82 SER B C 1
ATOM 1843 O O . SER B 1 82 ? 14.844 10.758 13.781 1 97.75 82 SER B O 1
ATOM 1845 N N . GLY B 1 83 ? 12.766 11.18 14.492 1 94.69 83 GLY B N 1
ATOM 1846 C CA . GLY B 1 83 ? 13.094 10.961 15.891 1 94.69 83 GLY B CA 1
ATOM 1847 C C . GLY B 1 83 ? 13.898 12.094 16.5 1 94.69 83 GLY B C 1
ATOM 1848 O O . GLY B 1 83 ? 14.523 11.922 17.547 1 94.69 83 GLY B O 1
ATOM 1849 N N . LEU B 1 84 ? 13.875 13.172 15.859 1 95.25 84 LEU B N 1
ATOM 1850 C CA . LEU B 1 84 ? 14.688 14.289 16.328 1 95.25 84 LEU B CA 1
ATOM 1851 C C . LEU B 1 84 ? 13.852 15.273 17.141 1 95.25 84 LEU B C 1
ATOM 1853 O O . LEU B 1 84 ? 14.383 16.219 17.734 1 95.25 84 LEU B O 1
ATOM 1857 N N . VAL B 1 85 ? 12.562 15.109 17.094 1 93.56 85 VAL B N 1
ATOM 1858 C CA . VAL B 1 85 ? 11.625 15.945 17.828 1 93.56 85 VAL B CA 1
ATOM 1859 C C . VAL B 1 85 ? 10.68 15.07 18.641 1 93.56 85 VAL B C 1
ATOM 1861 O O . VAL B 1 85 ? 10.281 13.992 18.188 1 93.56 85 VAL B O 1
ATOM 1864 N N . ALA B 1 86 ? 10.359 15.578 19.828 1 93 86 ALA B N 1
ATOM 1865 C CA . ALA B 1 86 ? 9.406 14.836 20.641 1 93 86 ALA B CA 1
ATOM 1866 C C . ALA B 1 86 ? 8.023 14.805 20 1 93 86 ALA B C 1
ATOM 1868 O O . ALA B 1 86 ? 7.539 15.828 19.5 1 93 86 ALA B O 1
ATOM 1869 N N . MET B 1 87 ? 7.469 13.664 19.953 1 93.44 87 MET B N 1
ATOM 1870 C CA . MET B 1 87 ? 6.121 13.508 19.422 1 93.44 87 MET B CA 1
ATOM 1871 C C . MET B 1 87 ? 5.07 13.906 20.453 1 93.44 87 MET B C 1
ATOM 1873 O O . MET B 1 87 ? 5.113 13.445 21.594 1 93.44 87 MET B O 1
ATOM 1877 N N . PRO B 1 88 ? 4.176 14.734 20.078 1 94.5 88 PRO B N 1
ATOM 1878 C CA . PRO B 1 88 ? 3.109 15.07 21.016 1 94.5 88 PRO B CA 1
ATOM 1879 C C . PRO B 1 88 ? 2.275 13.852 21.422 1 94.5 88 PRO B C 1
ATOM 1881 O O . PRO B 1 88 ? 2.189 12.883 20.672 1 94.5 88 PRO B O 1
ATOM 1884 N N . ASP B 1 89 ? 1.685 13.984 22.609 1 94.38 89 ASP B N 1
ATOM 1885 C CA . ASP B 1 89 ? 0.817 12.906 23.078 1 94.38 89 ASP B CA 1
ATOM 1886 C C . ASP B 1 89 ? -0.327 12.656 22.094 1 94.38 89 ASP B C 1
ATOM 1888 O O . ASP B 1 89 ? -0.934 13.602 21.594 1 94.38 89 ASP B O 1
ATOM 1892 N N . GLY B 1 90 ? -0.53 11.383 21.828 1 96.44 90 GLY B N 1
ATOM 1893 C CA . GLY B 1 90 ? -1.674 11.016 21.016 1 96.44 90 GLY B CA 1
ATOM 1894 C C . GLY B 1 90 ? -1.355 10.961 19.531 1 96.44 90 GLY B C 1
ATOM 1895 O O . GLY B 1 90 ? -2.1 10.359 18.75 1 96.44 90 GLY B O 1
ATOM 1896 N N . VAL B 1 91 ? -0.328 11.688 19.125 1 98.31 91 VAL B N 1
ATOM 1897 C CA . VAL B 1 91 ? 0.111 11.648 17.734 1 98.31 91 VAL B CA 1
ATOM 1898 C C . VAL B 1 91 ? 0.799 10.312 17.453 1 98.31 91 VAL B C 1
ATOM 1900 O O . VAL B 1 91 ? 1.529 9.789 18.297 1 98.31 91 VAL B O 1
ATOM 1903 N N . LEU B 1 92 ? 0.513 9.781 16.281 1 97.81 92 LEU B N 1
ATOM 1904 C CA . LEU B 1 92 ? 1.048 8.469 15.914 1 97.81 92 LEU B CA 1
ATOM 1905 C C . LEU B 1 92 ? 1.678 8.508 14.523 1 97.81 92 LEU B C 1
ATOM 1907 O O . LEU B 1 92 ? 1.125 9.117 13.602 1 97.81 92 LEU B O 1
ATOM 1911 N N . GLN B 1 93 ? 2.865 7.945 14.406 1 98.69 93 GLN B N 1
ATOM 1912 C CA . GLN B 1 93 ? 3.377 7.551 13.102 1 98.69 93 GLN B CA 1
ATOM 1913 C C . GLN B 1 93 ? 3.104 6.078 12.82 1 98.69 93 GLN B C 1
ATOM 1915 O O . GLN B 1 93 ? 3.305 5.23 13.695 1 98.69 93 GLN B O 1
ATOM 1920 N N . THR B 1 94 ? 2.543 5.812 11.625 1 98.62 94 THR B N 1
ATOM 1921 C CA . THR B 1 94 ? 2.199 4.43 11.32 1 98.62 94 THR B CA 1
ATOM 1922 C C . THR B 1 94 ? 3.232 3.809 10.383 1 98.62 94 THR B C 1
ATOM 1924 O O . THR B 1 94 ? 4.164 4.484 9.938 1 98.62 94 THR B O 1
ATOM 1927 N N . ARG B 1 95 ? 3.072 2.539 10.219 1 98.25 95 ARG B N 1
ATOM 1928 C CA . ARG B 1 95 ? 4.031 1.768 9.43 1 98.25 95 ARG B CA 1
ATOM 1929 C C . ARG B 1 95 ? 4.059 2.238 7.984 1 98.25 95 ARG B C 1
ATOM 1931 O O . ARG B 1 95 ? 3.01 2.518 7.395 1 98.25 95 ARG B O 1
ATOM 1938 N N . THR B 1 96 ? 5.262 2.355 7.422 1 98.62 96 THR B N 1
ATOM 1939 C CA . THR B 1 96 ? 5.457 2.66 6.012 1 98.62 96 THR B CA 1
ATOM 1940 C C . THR B 1 96 ? 5.781 1.395 5.223 1 98.62 96 THR B C 1
ATOM 1942 O O . THR B 1 96 ? 5.773 0.294 5.777 1 98.62 96 THR B O 1
ATOM 1945 N N . ASP B 1 97 ? 6.035 1.535 3.939 1 98.69 97 ASP B N 1
ATOM 1946 C CA . ASP B 1 97 ? 6.359 0.373 3.119 1 98.69 97 ASP B CA 1
ATOM 1947 C C . ASP B 1 97 ? 7.805 -0.067 3.336 1 98.69 97 ASP B C 1
ATOM 1949 O O . ASP B 1 97 ? 8.227 -1.113 2.836 1 98.69 97 ASP B O 1
ATOM 1953 N N . PHE B 1 98 ? 8.57 0.675 4.23 1 97.62 98 PHE B N 1
ATOM 1954 C CA . PHE B 1 98 ? 9.883 0.215 4.664 1 97.62 98 PHE B CA 1
ATOM 1955 C C . PHE B 1 98 ? 9.75 -0.827 5.77 1 97.62 98 PHE B C 1
ATOM 1957 O O . PHE B 1 98 ? 10.719 -1.527 6.086 1 97.62 98 PHE B O 1
ATOM 1964 N N . GLY B 1 99 ? 8.547 -0.934 6.355 1 97.19 99 GLY B N 1
ATOM 1965 C CA . GLY B 1 99 ? 8.328 -1.92 7.402 1 97.19 99 GLY B CA 1
ATOM 1966 C C . GLY B 1 99 ? 8.523 -1.364 8.797 1 97.19 99 GLY B C 1
ATOM 1967 O O . GLY B 1 99 ? 8.609 -2.121 9.766 1 97.19 99 GLY B O 1
ATOM 1968 N N . LYS B 1 100 ? 8.602 -0.111 8.891 1 97.25 100 LYS B N 1
ATOM 1969 C CA . LYS B 1 100 ? 8.773 0.575 10.164 1 97.25 100 LYS B CA 1
ATOM 1970 C C . LYS B 1 100 ? 8.055 1.924 10.164 1 97.25 100 LYS B C 1
ATOM 1972 O O . LYS B 1 100 ? 7.602 2.389 9.117 1 97.25 100 LYS B O 1
ATOM 1977 N N . THR B 1 101 ? 7.938 2.516 11.359 1 98.12 101 THR B N 1
ATOM 1978 C CA . THR B 1 101 ? 7.332 3.838 11.477 1 98.12 101 THR B CA 1
ATOM 1979 C C . THR B 1 101 ? 8.359 4.93 11.211 1 98.12 101 THR B C 1
ATOM 1981 O O . THR B 1 101 ? 9.57 4.672 11.227 1 98.12 101 THR B O 1
ATOM 1984 N N . GLY B 1 102 ? 7.867 6.102 10.922 1 98.38 102 GLY B N 1
ATOM 1985 C CA . GLY B 1 102 ? 8.734 7.25 10.719 1 98.38 102 GLY B CA 1
ATOM 1986 C C . GLY B 1 102 ? 8.992 7.555 9.258 1 98.38 102 GLY B C 1
ATOM 1987 O O . GLY B 1 102 ? 8.43 6.906 8.375 1 98.38 102 GLY B O 1
ATOM 1988 N N . TYR B 1 103 ? 9.789 8.578 9.031 1 98.81 103 TYR B N 1
ATOM 1989 C CA . TYR B 1 103 ? 10.141 9.047 7.695 1 98.81 103 TYR B CA 1
ATOM 1990 C C . TYR B 1 103 ? 11.367 8.305 7.164 1 98.81 103 TYR B C 1
ATOM 1992 O O . TYR B 1 103 ? 12.383 8.203 7.855 1 98.81 103 TYR B O 1
ATOM 2000 N N . ASP B 1 104 ? 11.242 7.754 6.031 1 98.75 104 ASP B N 1
ATOM 2001 C CA . ASP B 1 104 ? 12.406 7.34 5.25 1 98.75 104 ASP B CA 1
ATOM 2002 C C . ASP B 1 104 ? 12.43 8.039 3.893 1 98.75 104 ASP B C 1
ATOM 2004 O O . ASP B 1 104 ? 11.414 8.094 3.199 1 98.75 104 ASP B O 1
ATOM 2008 N N . GLY B 1 105 ? 13.531 8.602 3.564 1 98.81 105 GLY B N 1
ATOM 2009 C CA . GLY B 1 105 ? 13.688 9.555 2.475 1 98.81 105 GLY B CA 1
ATOM 2010 C C . GLY B 1 105 ? 13.703 8.898 1.106 1 98.81 105 GLY B C 1
ATOM 2011 O O . GLY B 1 105 ? 13.516 7.68 0.994 1 98.81 105 GLY B O 1
ATOM 2012 N N . ALA B 1 106 ? 13.883 9.656 0.047 1 98.75 106 ALA B N 1
ATOM 2013 C CA . ALA B 1 106 ? 13.836 9.258 -1.358 1 98.75 106 ALA B CA 1
ATOM 2014 C C . ALA B 1 106 ? 14.914 8.227 -1.674 1 98.75 106 ALA B C 1
ATOM 2016 O O . ALA B 1 106 ? 16.078 8.391 -1.282 1 98.75 106 ALA B O 1
ATOM 2017 N N . ALA B 1 107 ? 14.586 7.207 -2.334 1 98.06 107 ALA B N 1
ATOM 2018 C CA . ALA B 1 107 ? 15.516 6.164 -2.758 1 98.06 107 ALA B CA 1
ATOM 2019 C C . ALA B 1 107 ? 15.016 5.465 -4.02 1 98.06 107 ALA B C 1
ATOM 2021 O O . ALA B 1 107 ? 14.844 4.242 -4.035 1 98.06 107 ALA B O 1
ATOM 2022 N N . PRO B 1 108 ? 14.766 6.238 -5.125 1 98.12 108 PRO B N 1
ATOM 2023 C CA . PRO B 1 108 ? 14.281 5.586 -6.344 1 98.12 108 PRO B CA 1
ATOM 2024 C C . PRO B 1 108 ? 15.32 4.664 -6.973 1 98.12 108 PRO B C 1
ATOM 2026 O O . PRO B 1 108 ? 16.516 4.828 -6.734 1 98.12 108 PRO B O 1
ATOM 2029 N N . PRO B 1 109 ? 14.805 3.611 -7.762 1 96.12 109 PRO B N 1
ATOM 2030 C CA . PRO B 1 109 ? 15.789 2.852 -8.531 1 96.12 109 PRO B CA 1
ATOM 2031 C C . PRO B 1 109 ? 16.719 3.748 -9.344 1 96.12 109 PRO B C 1
ATOM 2033 O O . PRO B 1 109 ? 16.312 4.809 -9.82 1 96.12 109 PRO B O 1
ATOM 2036 N N . LYS B 1 110 ? 17.938 3.311 -9.492 1 92.62 110 LYS B N 1
ATOM 2037 C CA . LYS B 1 110 ? 18.953 4.105 -10.18 1 92.62 110 LYS B CA 1
ATOM 2038 C C . LYS B 1 110 ? 18.469 4.523 -11.57 1 92.62 110 LYS B C 1
ATOM 2040 O O . LYS B 1 110 ? 17.891 3.715 -12.305 1 92.62 110 LYS B O 1
ATOM 2045 N N . GLY B 1 111 ? 18.609 5.797 -11.828 1 93.19 111 GLY B N 1
ATOM 2046 C CA . GLY B 1 111 ? 18.312 6.309 -13.156 1 93.19 111 GLY B CA 1
ATOM 2047 C C . GLY B 1 111 ? 16.875 6.797 -13.297 1 93.19 111 GLY B C 1
ATOM 2048 O O . GLY B 1 111 ? 16.516 7.391 -14.32 1 93.19 111 GLY B O 1
ATOM 2049 N N . GLU B 1 112 ? 16.016 6.633 -12.352 1 95.75 112 GLU B N 1
ATOM 2050 C CA . GLU B 1 112 ? 14.625 7.062 -12.406 1 95.75 112 GLU B CA 1
ATOM 2051 C C . GLU B 1 112 ? 14.414 8.336 -11.602 1 95.75 112 GLU B C 1
ATOM 2053 O O . GLU B 1 112 ? 15.062 8.547 -10.578 1 95.75 112 GLU B O 1
ATOM 2058 N N . THR B 1 113 ? 13.586 9.195 -12.039 1 98.31 113 THR B N 1
ATOM 2059 C CA . THR B 1 113 ? 13.102 10.352 -11.289 1 98.31 113 THR B CA 1
ATOM 2060 C C . THR B 1 113 ? 11.703 10.078 -10.727 1 98.31 113 THR B C 1
ATOM 2062 O O . THR B 1 113 ? 10.805 9.672 -11.461 1 98.31 113 THR B O 1
ATOM 2065 N N . HIS B 1 114 ? 11.586 10.203 -9.461 1 98.88 114 HIS B N 1
ATOM 2066 C CA . HIS B 1 114 ? 10.305 9.953 -8.812 1 98.88 114 HIS B CA 1
ATOM 2067 C C . HIS B 1 114 ? 9.742 11.234 -8.203 1 98.88 114 HIS B C 1
ATOM 2069 O O . HIS B 1 114 ? 10.5 12.148 -7.855 1 98.88 114 HIS B O 1
ATOM 2075 N N . ARG B 1 115 ? 8.422 11.305 -8.195 1 98.94 115 ARG B N 1
ATOM 2076 C CA . ARG B 1 115 ? 7.703 12.297 -7.406 1 98.94 115 ARG B CA 1
ATOM 2077 C C . ARG B 1 115 ? 7.562 11.844 -5.957 1 98.94 115 ARG B C 1
ATOM 2079 O O . ARG B 1 115 ? 7.176 10.711 -5.691 1 98.94 115 ARG B O 1
ATOM 2086 N N . TYR B 1 116 ? 7.949 12.664 -5.016 1 98.94 116 TYR B N 1
ATOM 2087 C CA . TYR B 1 116 ? 7.645 12.508 -3.598 1 98.94 116 TYR B CA 1
ATOM 2088 C C . TYR B 1 116 ? 6.648 13.562 -3.133 1 98.94 116 TYR B C 1
ATOM 2090 O O . TYR B 1 116 ? 6.977 14.75 -3.07 1 98.94 116 TYR B O 1
ATOM 2098 N N . ILE 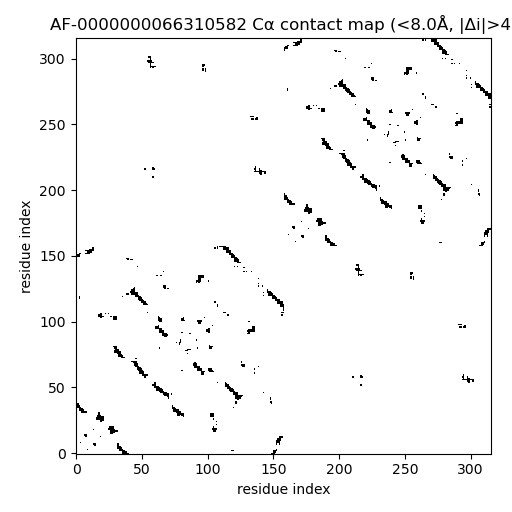B 1 117 ? 5.461 13.109 -2.814 1 99 117 ILE B N 1
ATOM 2099 C CA . ILE B 1 117 ? 4.344 14.023 -2.578 1 99 117 ILE B CA 1
ATOM 2100 C C . ILE B 1 117 ? 4.059 14.109 -1.08 1 99 117 ILE B C 1
ATOM 2102 O O . ILE B 1 117 ? 3.592 13.148 -0.471 1 99 117 ILE B O 1
ATOM 2106 N N . PHE B 1 118 ? 4.398 15.258 -0.494 1 99 118 PHE B N 1
ATOM 2107 C CA . PHE B 1 118 ? 4.066 15.57 0.891 1 99 118 PHE B CA 1
ATOM 2108 C C . PHE B 1 118 ? 2.691 16.219 0.983 1 99 118 PHE B C 1
ATOM 2110 O O . PHE B 1 118 ? 2.428 17.219 0.317 1 99 118 PHE B O 1
ATOM 2117 N N . THR B 1 119 ? 1.805 15.641 1.774 1 98.94 119 THR B N 1
ATOM 2118 C CA . THR B 1 119 ? 0.438 16.141 1.853 1 98.94 119 THR B CA 1
ATOM 2119 C C . THR B 1 119 ? 0.002 16.297 3.307 1 98.94 119 THR B C 1
ATOM 2121 O O . THR B 1 119 ? 0.3 15.445 4.145 1 98.94 119 THR B O 1
ATOM 2124 N N . VAL B 1 120 ? -0.651 17.359 3.631 1 98.94 120 VAL B N 1
ATOM 2125 C CA . VAL B 1 120 ? -1.384 17.516 4.883 1 98.94 120 VAL B CA 1
ATOM 2126 C C . VAL B 1 120 ? -2.885 17.469 4.613 1 98.94 120 VAL B C 1
ATOM 2128 O O . VAL B 1 120 ? -3.379 18.094 3.676 1 98.94 120 VAL B O 1
ATOM 2131 N N . HIS B 1 121 ? -3.576 16.641 5.32 1 98.94 121 HIS B N 1
ATOM 2132 C CA . HIS B 1 121 ? -5.027 16.5 5.25 1 98.94 121 HIS B CA 1
ATOM 2133 C C . HIS B 1 121 ? -5.691 17.016 6.52 1 98.94 121 HIS B C 1
ATOM 2135 O O . HIS B 1 121 ? -5.332 16.609 7.625 1 98.94 121 HIS B O 1
ATOM 2141 N N . ALA B 1 122 ? -6.641 17.922 6.359 1 98.94 122 ALA B N 1
ATOM 2142 C CA . ALA B 1 122 ? -7.504 18.344 7.465 1 98.94 122 ALA B CA 1
ATOM 2143 C C . ALA B 1 122 ? -8.719 17.422 7.586 1 98.94 122 ALA B C 1
ATOM 2145 O O . ALA B 1 122 ? -9.43 17.188 6.602 1 98.94 122 ALA B O 1
ATOM 2146 N N . LEU B 1 123 ? -8.961 16.906 8.789 1 98.94 123 LEU B N 1
ATOM 2147 C CA . LEU B 1 123 ? -10.031 15.93 8.953 1 98.94 123 LEU B CA 1
ATOM 2148 C C . LEU B 1 123 ? -11.125 16.484 9.867 1 98.94 123 LEU B C 1
ATOM 2150 O O . LEU B 1 123 ? -10.852 17.297 10.742 1 98.94 123 LEU B O 1
ATOM 2154 N N . ASP B 1 124 ? -12.336 15.969 9.734 1 98.94 124 ASP B N 1
ATOM 2155 C CA . ASP B 1 124 ? -13.484 16.375 10.539 1 98.94 124 ASP B CA 1
ATOM 2156 C C . ASP B 1 124 ? -13.648 15.477 11.758 1 98.94 124 ASP B C 1
ATOM 2158 O O . ASP B 1 124 ? -14.688 15.516 12.43 1 98.94 124 ASP B O 1
ATOM 2162 N N . ILE B 1 125 ? -12.672 14.633 12.062 1 98.88 125 ILE B N 1
ATOM 2163 C CA . ILE B 1 125 ? -12.68 13.773 13.242 1 98.88 125 ILE B CA 1
ATOM 2164 C C . ILE B 1 125 ? -11.422 14.023 14.078 1 98.88 125 ILE B C 1
ATOM 2166 O O . ILE B 1 125 ? -10.383 14.43 13.539 1 98.88 125 ILE B O 1
ATOM 2170 N N . GLU B 1 126 ? -11.492 13.727 15.336 1 98.25 126 GLU B N 1
ATOM 2171 C CA . GLU B 1 126 ? -10.398 14.016 16.266 1 98.25 126 GLU B CA 1
ATOM 2172 C C . GLU B 1 126 ? -9.273 12.984 16.125 1 98.25 126 GLU B C 1
ATOM 2174 O O . GLU B 1 126 ? -8.109 13.297 16.391 1 98.25 126 GLU B O 1
ATOM 2179 N N . ARG B 1 127 ? -9.789 11.75 15.766 1 98.31 127 ARG B N 1
ATOM 2180 C CA . ARG B 1 127 ? -8.82 10.656 15.758 1 98.31 127 ARG B CA 1
ATOM 2181 C C . ARG B 1 127 ? -9.219 9.594 14.734 1 98.31 127 ARG B C 1
ATOM 2183 O O . ARG B 1 127 ? -10.391 9.242 14.609 1 98.31 127 ARG B O 1
ATOM 2190 N N . ILE B 1 128 ? -8.219 9.195 13.945 1 98.44 128 ILE B N 1
ATOM 2191 C CA . ILE B 1 128 ? -8.367 7.926 13.242 1 98.44 128 ILE B CA 1
ATOM 2192 C C . ILE B 1 128 ? -8.031 6.77 14.18 1 98.44 128 ILE B C 1
ATOM 2194 O O . ILE B 1 128 ? -7.031 6.816 14.898 1 98.44 128 ILE B O 1
ATOM 2198 N N . ASP B 1 129 ? -8.898 5.785 14.242 1 97.62 129 ASP B N 1
ATOM 2199 C CA . ASP B 1 129 ? -8.719 4.648 15.148 1 97.62 129 ASP B CA 1
ATOM 2200 C C . ASP B 1 129 ? -7.824 3.584 14.523 1 97.62 129 ASP B C 1
ATOM 2202 O O . ASP B 1 129 ? -8.312 2.564 14.031 1 97.62 129 ASP B O 1
ATOM 2206 N N . VAL B 1 130 ? -6.496 3.811 14.586 1 98.12 130 VAL B N 1
ATOM 2207 C CA . VAL B 1 130 ? -5.488 2.881 14.078 1 98.12 130 VAL B CA 1
ATOM 2208 C C . VAL B 1 130 ? -4.332 2.785 15.078 1 98.12 130 VAL B C 1
ATOM 2210 O O . VAL B 1 130 ? -4.254 3.572 16.016 1 98.12 130 VAL B O 1
ATOM 2213 N N . ASP B 1 131 ? -3.555 1.77 14.953 1 97.62 131 ASP B N 1
ATOM 2214 C CA . ASP B 1 131 ? -2.33 1.66 15.742 1 97.62 131 ASP B CA 1
ATOM 2215 C C . ASP B 1 131 ? -1.094 1.817 14.859 1 97.62 131 ASP B C 1
ATOM 2217 O O . ASP B 1 131 ? -1.206 2.156 13.68 1 97.62 131 ASP B O 1
ATOM 2221 N N . GLU B 1 132 ? 0.075 1.623 15.406 1 97.56 132 GLU B N 1
ATOM 2222 C CA . GLU B 1 132 ? 1.336 1.879 14.719 1 97.56 132 GLU B CA 1
ATOM 2223 C C . GLU B 1 132 ? 1.544 0.899 13.562 1 97.56 132 GLU B C 1
ATOM 2225 O O . GLU B 1 132 ? 2.359 1.145 12.672 1 97.56 132 GLU B O 1
ATOM 2230 N N . GLY B 1 133 ? 0.824 -0.158 13.547 1 97.81 133 GLY B N 1
ATOM 2231 C CA . GLY B 1 133 ? 0.979 -1.17 12.516 1 97.81 133 GLY B CA 1
ATOM 2232 C C . GLY B 1 133 ? 0.123 -0.91 11.289 1 97.81 133 GLY B C 1
ATOM 2233 O O . GLY B 1 133 ? 0.258 -1.597 10.273 1 97.81 133 GLY B O 1
ATOM 2234 N N . ALA B 1 134 ? -0.697 0.131 11.328 1 98.5 134 ALA B N 1
ATOM 2235 C CA . ALA B 1 134 ? -1.596 0.427 10.219 1 98.5 134 ALA B CA 1
ATOM 2236 C C . ALA B 1 134 ? -0.811 0.826 8.969 1 98.5 134 ALA B C 1
ATOM 2238 O O . ALA B 1 134 ? 0.177 1.559 9.062 1 98.5 134 ALA B O 1
ATOM 2239 N N . SER B 1 135 ? -1.274 0.312 7.816 1 98.75 135 SER B N 1
ATOM 2240 C CA . SER B 1 135 ? -0.654 0.663 6.543 1 98.75 135 SER B CA 1
ATOM 2241 C C . SER B 1 135 ? -1.062 2.062 6.098 1 98.75 135 SER B C 1
ATOM 2243 O O . SER B 1 135 ? -2.059 2.607 6.578 1 98.75 135 SER B O 1
ATOM 2245 N N . GLY B 1 136 ? -0.265 2.639 5.16 1 98.81 136 GLY B N 1
ATOM 2246 C CA . GLY B 1 136 ? -0.663 3.889 4.535 1 98.81 136 GLY B CA 1
ATOM 2247 C C . GLY B 1 136 ? -2.02 3.814 3.861 1 98.81 136 GLY B C 1
ATOM 2248 O O . GLY B 1 136 ? -2.781 4.785 3.877 1 98.81 136 GLY B O 1
ATOM 2249 N N . ALA B 1 137 ? -2.363 2.678 3.266 1 98.88 137 ALA B N 1
ATOM 2250 C CA . ALA B 1 137 ? -3.666 2.482 2.631 1 98.88 137 ALA B CA 1
ATOM 2251 C C . ALA B 1 137 ? -4.793 2.57 3.654 1 98.88 137 ALA B C 1
ATOM 2253 O O . ALA B 1 137 ? -5.82 3.203 3.404 1 98.88 137 ALA B O 1
ATOM 2254 N N . MET B 1 138 ? -4.586 1.891 4.812 1 98.75 138 MET B N 1
ATOM 2255 C CA . MET B 1 138 ? -5.594 1.938 5.867 1 98.75 138 MET B CA 1
ATOM 2256 C C . MET B 1 138 ? -5.844 3.373 6.32 1 98.75 138 MET B C 1
ATOM 2258 O O . MET B 1 138 ? -6.992 3.787 6.484 1 98.75 138 MET B O 1
ATOM 2262 N N . VAL B 1 139 ? -4.777 4.102 6.516 1 98.88 139 VAL B N 1
ATOM 2263 C CA . VAL B 1 139 ? -4.91 5.508 6.895 1 98.88 139 VAL B CA 1
ATOM 2264 C C . VAL B 1 139 ? -5.605 6.281 5.773 1 98.88 139 VAL B C 1
ATOM 2266 O O . VAL B 1 139 ? -6.512 7.074 6.031 1 98.88 139 VAL B O 1
ATOM 2269 N N . GLY B 1 140 ? -5.164 6.055 4.512 1 98.88 140 GLY B N 1
ATOM 2270 C CA . GLY B 1 140 ? -5.762 6.719 3.363 1 98.88 140 GLY B CA 1
ATOM 2271 C C . GLY B 1 140 ? -7.258 6.484 3.252 1 98.88 140 GLY B C 1
ATOM 2272 O O . GLY B 1 140 ? -8 7.379 2.84 1 98.88 140 GLY B O 1
ATOM 2273 N N . PHE B 1 141 ? -7.688 5.309 3.627 1 98.75 141 PHE B N 1
ATOM 2274 C CA . PHE B 1 141 ? -9.109 4.988 3.615 1 98.75 141 PHE B CA 1
ATOM 2275 C C . PHE B 1 141 ? -9.875 5.906 4.559 1 98.75 141 PHE B C 1
ATOM 2277 O O . PHE B 1 141 ? -10.906 6.477 4.184 1 98.75 141 PHE B O 1
ATOM 2284 N N . ASN B 1 142 ? -9.406 6.039 5.746 1 98.44 142 ASN B N 1
ATOM 2285 C CA . ASN B 1 142 ? -10.031 6.922 6.727 1 98.44 142 ASN B CA 1
ATOM 2286 C C . ASN B 1 142 ? -9.992 8.375 6.27 1 98.44 142 ASN B C 1
ATOM 2288 O O . ASN B 1 142 ? -10.977 9.102 6.418 1 98.44 142 ASN B O 1
ATOM 2292 N N . VAL B 1 143 ? -8.836 8.773 5.738 1 98.88 143 VAL B N 1
ATOM 2293 C CA . VAL B 1 143 ? -8.68 10.141 5.242 1 98.88 143 VAL B CA 1
ATOM 2294 C C . VAL B 1 143 ? -9.742 10.422 4.18 1 98.88 143 VAL B C 1
ATOM 2296 O O . VAL B 1 143 ? -10.359 11.492 4.18 1 98.88 143 VAL B O 1
ATOM 2299 N N . HIS B 1 144 ? -9.969 9.492 3.303 1 98.56 144 HIS B N 1
ATOM 2300 C CA . HIS B 1 144 ? -10.914 9.656 2.207 1 98.56 144 HIS B CA 1
ATOM 2301 C C . HIS B 1 144 ? -12.305 10.031 2.725 1 98.56 144 HIS B C 1
ATOM 2303 O O . HIS B 1 144 ? -12.961 10.906 2.164 1 98.56 144 HIS B O 1
ATOM 2309 N N . PHE B 1 145 ? -12.75 9.492 3.803 1 97.88 145 PHE B N 1
ATOM 2310 C CA . PHE B 1 145 ? -14.125 9.664 4.27 1 97.88 145 PHE B CA 1
ATOM 2311 C C . PHE B 1 145 ? -14.227 10.867 5.199 1 97.88 145 PHE B C 1
ATOM 2313 O O . PHE B 1 145 ? -15.328 11.336 5.488 1 97.88 145 PHE B O 1
ATOM 2320 N N . HIS B 1 146 ? -13.07 11.422 5.609 1 98.75 146 HIS B N 1
ATOM 2321 C CA . HIS B 1 146 ? -13.156 12.43 6.664 1 98.75 146 HIS B CA 1
ATOM 2322 C C . HIS B 1 146 ? -12.461 13.719 6.25 1 98.75 146 HIS B C 1
ATOM 2324 O O . HIS B 1 146 ? -12.492 14.711 6.984 1 98.75 146 HIS B O 1
ATOM 2330 N N . SER B 1 147 ? -11.828 13.75 5.086 1 98.75 147 SER B N 1
ATOM 2331 C CA . SER B 1 147 ? -11.039 14.898 4.66 1 98.75 147 SER B CA 1
ATOM 2332 C C . SER B 1 147 ? -11.93 16.094 4.352 1 98.75 147 SER B C 1
ATOM 2334 O O . SER B 1 147 ? -12.93 15.977 3.645 1 98.75 147 SER B O 1
ATOM 2336 N N . LEU B 1 148 ? -11.555 17.219 4.887 1 98.88 148 LEU B N 1
ATOM 2337 C CA . LEU B 1 148 ? -12.195 18.5 4.605 1 98.88 148 LEU B CA 1
ATOM 2338 C C . LEU B 1 148 ? -11.469 19.25 3.494 1 98.88 148 LEU B C 1
ATOM 2340 O O . LEU B 1 148 ? -12.094 19.938 2.686 1 98.88 148 LEU B O 1
ATOM 2344 N N . ALA B 1 149 ? -10.18 19.219 3.5 1 98.75 149 ALA B N 1
ATOM 2345 C CA . ALA B 1 149 ? -9.266 19.828 2.535 1 98.75 149 ALA B CA 1
ATOM 2346 C C . ALA B 1 149 ? -7.867 19.219 2.645 1 98.75 149 ALA B C 1
ATOM 2348 O O . ALA B 1 149 ? -7.527 18.609 3.656 1 98.75 149 ALA B O 1
ATOM 2349 N N . SER B 1 150 ? -7.105 19.391 1.624 1 98.88 150 SER B N 1
ATOM 2350 C CA . SER B 1 150 ? -5.711 18.969 1.621 1 98.88 150 SER B CA 1
ATOM 2351 C C . SER B 1 150 ? -4.836 19.953 0.845 1 98.88 150 SER B C 1
ATOM 2353 O O . SER B 1 150 ? -5.336 20.719 0.026 1 98.88 150 SER B O 1
ATOM 2355 N N . ALA B 1 151 ? -3.586 19.938 1.142 1 98.88 151 ALA B N 1
ATOM 2356 C CA . ALA B 1 151 ? -2.557 20.672 0.408 1 98.88 151 ALA B CA 1
ATOM 2357 C C . ALA B 1 151 ? -1.292 19.828 0.253 1 98.88 151 ALA B C 1
ATOM 2359 O O . ALA B 1 151 ? -0.961 19.031 1.129 1 98.88 151 ALA B O 1
ATOM 2360 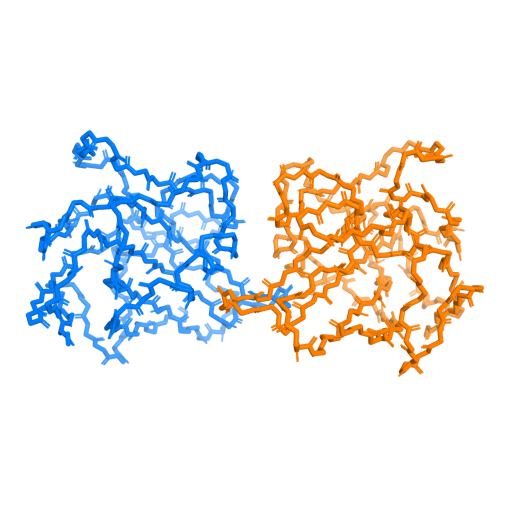N N . SER B 1 152 ? -0.561 20.031 -0.856 1 98.94 152 SER B N 1
ATOM 2361 C CA . SER B 1 152 ? 0.587 19.172 -1.121 1 98.94 152 SER B CA 1
ATOM 2362 C C . SER B 1 152 ? 1.761 19.969 -1.678 1 98.94 152 SER B C 1
ATOM 2364 O O . SER B 1 152 ? 1.567 21.031 -2.268 1 98.94 152 SER B O 1
ATOM 2366 N N . ILE B 1 153 ? 2.914 19.5 -1.414 1 98.94 153 ILE B N 1
ATOM 2367 C CA . ILE B 1 153 ? 4.156 19.844 -2.098 1 98.94 153 ILE B CA 1
ATOM 2368 C C . ILE B 1 153 ? 4.754 18.609 -2.748 1 98.94 153 ILE B C 1
ATOM 2370 O O . ILE B 1 153 ? 4.875 17.562 -2.107 1 98.94 153 ILE B O 1
ATOM 2374 N N . THR B 1 154 ? 5.062 18.688 -4.016 1 98.94 154 THR B N 1
ATOM 2375 C CA . THR B 1 154 ? 5.734 17.594 -4.707 1 98.94 154 THR B CA 1
ATOM 2376 C C . THR B 1 154 ? 7.215 17.906 -4.91 1 98.94 154 THR B C 1
ATOM 2378 O O . THR B 1 154 ? 7.562 18.922 -5.523 1 98.94 154 THR B O 1
ATOM 2381 N N . ALA B 1 155 ? 8.078 17.109 -4.34 1 98.88 155 ALA B N 1
ATOM 2382 C CA . ALA B 1 155 ? 9.516 17.188 -4.578 1 98.88 155 ALA B CA 1
ATOM 2383 C C . ALA B 1 155 ? 9.977 16.094 -5.539 1 98.88 155 ALA B C 1
ATOM 2385 O O . ALA B 1 155 ? 9.508 14.961 -5.465 1 98.88 155 ALA B O 1
ATOM 2386 N N . MET B 1 156 ? 10.883 16.422 -6.387 1 98.81 156 MET B N 1
ATOM 2387 C CA . MET B 1 156 ? 11.422 15.484 -7.367 1 98.81 156 MET B CA 1
ATOM 2388 C C . MET B 1 156 ? 12.773 14.945 -6.926 1 98.81 156 MET B C 1
ATOM 2390 O O . MET B 1 156 ? 13.586 15.688 -6.363 1 98.81 156 MET B O 1
ATOM 2394 N N . PHE B 1 157 ? 12.992 13.672 -7.219 1 98.62 157 PHE B N 1
ATOM 2395 C CA . PHE B 1 157 ? 14.32 13.133 -6.953 1 98.62 157 PHE B CA 1
ATOM 2396 C C . PHE B 1 157 ? 14.672 12.039 -7.949 1 98.62 157 PHE B C 1
ATOM 2398 O O . PHE B 1 157 ? 13.828 11.203 -8.281 1 98.62 157 PHE B O 1
ATOM 2405 N N . SER B 1 158 ? 15.938 12.078 -8.375 1 95.62 158 SER B N 1
ATOM 2406 C CA . SER B 1 158 ? 16.5 11.102 -9.305 1 95.62 158 SER B CA 1
ATOM 2407 C C . SER B 1 158 ? 17.703 10.391 -8.711 1 95.62 158 SER B C 1
ATOM 2409 O O . SER B 1 158 ? 18.484 11 -7.977 1 95.62 158 SER B O 1
#

pLDDT: mean 98.16, std 1.4, range [91.56, 99.0]

Organism: Escherichia coli (strain K12) (NCBI:txid83333)

Sequence (316 aa):
MKLISNDLRDGDKLPHRHVFNGMGYDGDNISPHLAWDDVPAGTKSFVVTCYDPDAPTGSGWWHWVVVNLPADTRVLPQGFGSGLVAMPDGVLQTRTDFGKTGYDGAAPPKGETHRYIFTVHALDIERIDVDEGASGAMVGFNVHFHSLASASITAMFSMKLISNDLRDGDKLPHRHVFNGMGYDGDNISPHLAWDDVPAGTKSFVVTCYDPDAPTGSGWWHWVVVNLPADTRVLPQGFGSGLVAMPDGVLQTRTDFGKTGYDGAAPPKGETHRYIFTVHALDIERIDVDEGASGAMVGFNVHFHSLASASITAMFS

Secondary structure (DSSP, 8-state):
-EEE-SS--TTSBPPGGGB-EETTEE---PPPPEEEE-PPTT--EEEEEEEETTSTTTT-EEEEEEEEEETT--EE-TTGGGTSSPPPTT-EEPB-TTSSBS---B-PPTT--EEEEEEEEEESSS-----TT--HHHHHHHHHHHEEEEEEEEEEE-/-EEE-SS--TTSBPPGGGB-EETTEE---PPPPEEEE-PPTT--EEEEEEEETTSTTTT-EEEEEEEEEETT--EE-TTGGGTSSPPPTT-EEPB-TTSSBS---B-PPTT--EEEEEEEEEESSS-----TT--HHHHHHHHHHHEEEEEEEEEEE-

Solvent-accessible surface area (backbone atoms only — not comparable to full-atom values): 16023 Å² total; per-residue (Å²): 85,45,57,48,39,92,64,56,51,71,72,34,71,54,49,57,54,35,17,18,62,48,98,89,39,80,26,68,25,31,30,64,31,38,34,48,46,70,71,64,88,70,49,32,10,32,35,40,38,28,38,24,74,62,43,69,18,90,39,18,40,39,30,24,38,36,37,34,34,55,55,83,62,45,66,42,55,63,18,46,40,48,73,69,41,87,76,58,88,79,43,41,48,20,20,23,49,84,65,42,61,33,37,51,31,63,75,66,64,88,92,37,74,32,52,38,37,37,34,44,34,32,19,63,46,62,62,76,95,71,58,53,72,35,35,55,34,46,52,25,40,54,43,62,78,34,53,77,48,59,28,62,39,38,26,30,46,102,86,45,5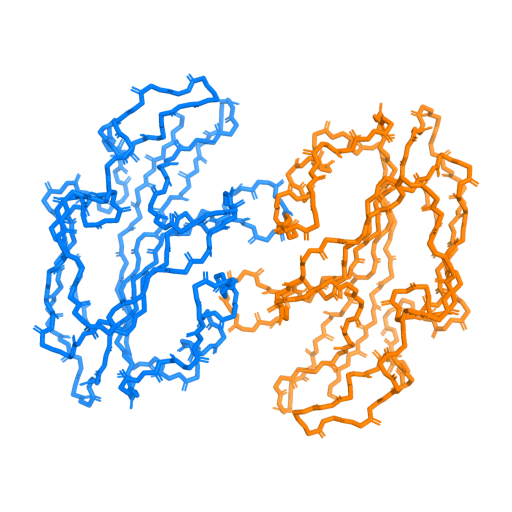8,48,38,92,65,56,51,71,73,32,70,55,50,58,55,36,18,18,63,49,98,88,39,80,26,68,25,30,28,65,32,40,33,48,47,70,70,63,87,71,48,30,10,30,35,40,38,28,39,23,74,63,44,68,17,90,40,19,39,39,31,25,37,37,37,33,34,55,55,83,64,44,65,42,55,64,18,47,39,48,75,71,39,87,75,58,88,79,44,42,46,19,21,24,48,84,65,41,60,32,37,52,31,62,75,64,64,89,91,37,73,33,53,38,36,36,34,44,34,32,19,63,45,62,62,74,97,70,58,54,72,34,35,54,35,45,51,24,40,54,44,61,80,35,52,76,48,59,27,64,40,37,24,30,47,101

InterPro domains:
  IPR005247 YbhB/YbcL/LppC-like [TIGR00481] (18-157)
  IPR005247 YbhB/YbcL/LppC-like [cd00865] (2-157)
  IPR008914 Phosphatidylethanolamine-binding protein [PF01161] (23-157)
  IPR036610 PEBP-like superfamily [G3DSA:3.90.280.10] (1-158)
  IPR036610 PEBP-like superfamily [SSF49777] (1-157)